Protein AF-X7EDW1-F1 (afdb_monomer)

Nearest PDB structures (foldseek):
  5oge-assembly1_A  TM=2.439E-01  e=2.578E+00  Saccharomyces cerevisiae S288C
  5oge-assembly4_F  TM=2.509E-01  e=4.038E+00  Saccharomyces cerevisiae S288C
  8f6h-assembly1_B  TM=2.656E-01  e=8.278E+00  Shewanella oneidensis MR-1
  5oge-assembly3_H-2  TM=1.850E-01  e=6.047E+00  Saccharomyces cerevisiae S288C
  5oge-assembly4_D  TM=1.794E-01  e=6.324E+00  Saccharomyces cerevisiae S288C

Radius of gyration: 24.56 Å; Cα contacts (8 Å, |Δi|>4): 255; chains: 1; bounding box: 56×50×84 Å

Mean predicted aligned error: 12.72 Å

Secondary structure (DSSP, 8-state):
---S-SSSSSSPPTT---HHHHHHHHHHTTTTTHHHHHHHHHHHTT-PPPHHHHHHHHHHS-GGGGSSTTHHHHHHHHHHHHHHHHHHTS-TTS----HHHHHHHHHHHHHSHHHHHHHHHHHHHHHHHHHHHHHHHSS-SS--GGGGGGGTHHHHHHHHHHHHHS---HHHHHHHHHHHHHHHHHHHHHHHHHHHHHHHS--TTTS-HHHHHHHHHTTTSHHHHHHHHHHHHHHHT--TTT---HHHHHHHHHHHHSPPPP---------PPPTT--

Foldseek 3Di:
DCPDDPDPDPDDPVPPDPPVVVLVVQVVVPDLCPVVSVQVVCVVVVRGPDVVLVVCLVVVLDPPLCDDPCSSVSSSVVSVVSVVVVVVLFDQLQDDFDLVVLLVLLLVCLVVLVVLLCLLQVLLVQLVVLQVLLCVQFPDVGDDPLCNLSVCSSVLSVQLNVLSPDPDDPVVSSVSLSVSLNVNSVSLRSSLSSLVVVVVDALAQVAAPRSLVSLCVGCLDPVSVVSNLVSNCSNSVHDSVSNVSPSSNVSSVNSNVHHYRPPPPPPPPPPDPDPPPD

Organism: NCBI:txid1449350

Structure (mmCIF, N/CA/C/O backbone):
data_AF-X7EDW1-F1
#
_entry.id   AF-X7EDW1-F1
#
loop_
_atom_site.group_PDB
_atom_site.id
_atom_site.type_symbol
_atom_site.label_atom_id
_atom_site.label_alt_id
_atom_site.label_comp_id
_atom_site.label_asym_id
_atom_site.label_entity_id
_atom_site.label_seq_id
_atom_site.pdbx_PDB_ins_code
_atom_site.Cartn_x
_atom_site.Cartn_y
_atom_site.Cartn_z
_atom_site.occupancy
_atom_site.B_iso_or_equiv
_atom_site.auth_seq_id
_atom_site.auth_comp_id
_atom_site.auth_asym_id
_atom_site.auth_atom_id
_atom_site.pdbx_PDB_model_num
ATOM 1 N N . MET A 1 1 ? -23.211 -23.520 -10.802 1.00 37.81 1 MET A N 1
ATOM 2 C CA . MET A 1 1 ? -23.485 -24.863 -10.249 1.00 37.81 1 MET A CA 1
ATOM 3 C C . MET A 1 1 ? -23.488 -24.796 -8.718 1.00 37.81 1 MET A C 1
ATOM 5 O O . MET A 1 1 ? -22.645 -25.403 -8.086 1.00 37.81 1 MET A O 1
ATOM 9 N N . PHE A 1 2 ? -24.424 -24.041 -8.128 1.00 42.72 2 PHE A N 1
ATOM 10 C CA . PHE A 1 2 ? -24.717 -24.044 -6.684 1.00 42.72 2 PHE A CA 1
ATOM 11 C C . PHE A 1 2 ? -26.211 -23.733 -6.507 1.00 42.72 2 PHE A C 1
ATOM 13 O O . PHE A 1 2 ? -26.597 -22.626 -6.159 1.00 42.72 2 PHE A O 1
ATOM 20 N N . SER A 1 3 ? -27.066 -24.683 -6.886 1.00 51.78 3 SER A N 1
ATOM 21 C CA . SER A 1 3 ? -28.534 -24.577 -6.798 1.00 51.78 3 SER A CA 1
ATOM 22 C C . SER A 1 3 ? -29.113 -25.313 -5.588 1.00 51.78 3 SER A C 1
ATOM 24 O O . SER A 1 3 ? -30.326 -25.337 -5.403 1.00 51.78 3 SER A O 1
ATOM 26 N N . THR A 1 4 ? -28.256 -25.912 -4.764 1.00 50.72 4 THR A N 1
ATOM 27 C CA . THR A 1 4 ? -28.659 -26.575 -3.527 1.00 50.72 4 THR A CA 1
ATOM 28 C C . THR A 1 4 ? -28.362 -25.629 -2.369 1.00 50.72 4 THR A C 1
ATOM 30 O O . THR A 1 4 ? -27.200 -25.254 -2.196 1.00 50.72 4 THR A O 1
ATOM 33 N N . PRO A 1 5 ? -29.368 -25.232 -1.573 1.00 54.91 5 PRO A N 1
ATOM 34 C CA . PRO A 1 5 ? -29.123 -24.553 -0.311 1.00 54.91 5 PRO A CA 1
ATOM 35 C C . PRO A 1 5 ? -28.169 -25.410 0.528 1.00 54.91 5 PRO A C 1
ATOM 37 O O . PRO A 1 5 ? -28.431 -26.594 0.742 1.00 54.91 5 PRO A O 1
ATOM 40 N N . LEU A 1 6 ? -27.060 -24.828 0.996 1.00 56.34 6 LEU A N 1
ATOM 41 C CA . LEU A 1 6 ? -26.108 -25.521 1.878 1.00 56.34 6 LEU A CA 1
ATOM 42 C C . LEU A 1 6 ? -26.775 -26.011 3.179 1.00 56.34 6 LEU A C 1
ATOM 44 O O . LEU A 1 6 ? -26.275 -26.926 3.825 1.00 56.34 6 LEU A O 1
ATOM 48 N N . TRP A 1 7 ? -27.939 -25.449 3.519 1.00 54.78 7 TRP A N 1
ATOM 49 C CA . TRP A 1 7 ? -28.741 -25.793 4.686 1.00 54.78 7 TRP A CA 1
ATOM 50 C C . TRP A 1 7 ? -30.113 -26.322 4.256 1.00 54.78 7 TRP A C 1
ATOM 52 O O . TRP A 1 7 ? -30.798 -25.707 3.443 1.00 54.78 7 TRP A O 1
ATOM 62 N N . ARG A 1 8 ? -30.528 -27.472 4.807 1.00 51.62 8 ARG A N 1
ATOM 63 C CA . ARG A 1 8 ? -31.800 -28.144 4.464 1.00 51.62 8 ARG A CA 1
ATOM 64 C C . ARG A 1 8 ? -33.051 -27.412 4.976 1.00 51.62 8 ARG A C 1
ATOM 66 O O . ARG A 1 8 ? -34.155 -27.760 4.572 1.00 51.62 8 ARG A O 1
ATOM 73 N N . SER A 1 9 ? -32.888 -26.413 5.839 1.00 55.03 9 SER A N 1
ATOM 74 C CA . SER A 1 9 ? -33.954 -25.604 6.432 1.00 55.03 9 SER A CA 1
ATOM 75 C C . SER A 1 9 ? -33.744 -24.125 6.110 1.00 55.03 9 SER A C 1
ATOM 77 O O . SER A 1 9 ? -32.621 -23.631 6.124 1.00 55.03 9 SER A O 1
ATOM 79 N N . SER A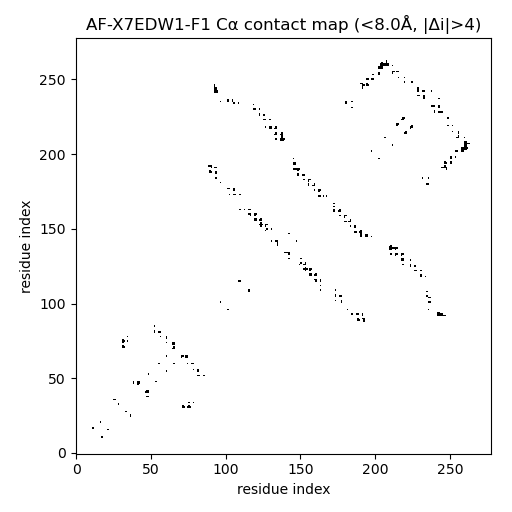 1 10 ? -34.831 -23.389 5.878 1.00 54.84 10 SER A N 1
ATOM 80 C CA . SER A 1 10 ? -34.842 -21.928 5.679 1.00 54.84 10 SER A CA 1
ATOM 81 C C . SER A 1 10 ? -34.541 -21.122 6.955 1.00 54.84 10 SER A C 1
ATOM 83 O O . SER A 1 10 ? -34.797 -19.922 7.005 1.00 54.84 10 SER A O 1
ATOM 85 N N . GLY A 1 11 ? -34.032 -21.778 7.995 1.00 55.72 11 GLY A N 1
ATOM 86 C CA . GLY A 1 11 ? -33.655 -21.190 9.273 1.00 55.72 11 GLY A CA 1
ATOM 87 C C . GLY A 1 11 ? -32.297 -21.719 9.719 1.00 55.72 11 GLY A C 1
ATOM 88 O O . GLY A 1 11 ? -31.901 -22.823 9.327 1.00 55.72 11 GLY A O 1
ATOM 89 N N . LEU A 1 12 ? -31.600 -20.911 10.525 1.00 52.38 12 LEU A N 1
ATOM 90 C CA . LEU A 1 12 ? -30.406 -21.333 11.258 1.00 52.38 12 LEU A CA 1
ATOM 91 C C . LEU A 1 12 ? -30.715 -22.643 12.009 1.00 52.38 12 LEU A C 1
ATOM 93 O O . LEU A 1 12 ? -31.803 -22.747 12.577 1.00 52.38 12 LEU A O 1
ATOM 97 N N . PRO A 1 13 ? -29.810 -23.638 12.005 1.00 56.44 13 PRO A N 1
ATOM 98 C CA . PRO A 1 13 ? -29.982 -24.856 12.790 1.00 56.44 13 PRO A CA 1
ATOM 99 C C . PRO A 1 13 ? -30.286 -24.535 14.257 1.00 56.44 13 PRO A C 1
ATOM 101 O O . PRO A 1 13 ? -29.663 -23.633 14.824 1.00 56.44 13 PRO A O 1
ATOM 104 N N . ASP A 1 14 ? -31.200 -25.283 14.878 1.00 49.00 14 ASP A N 1
ATOM 105 C CA . ASP A 1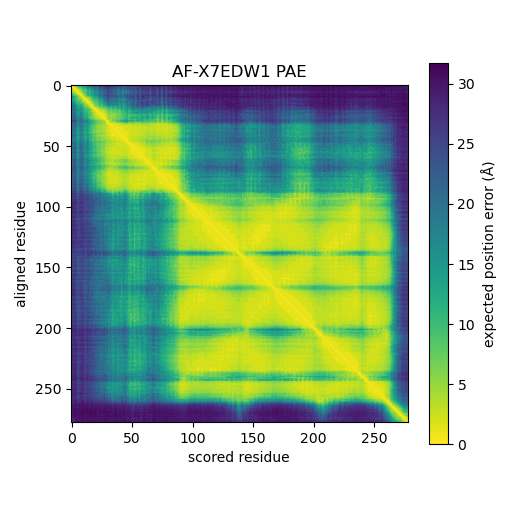 14 ? -31.481 -25.158 16.310 1.00 49.00 14 ASP A CA 1
ATOM 106 C C . ASP A 1 14 ? -30.172 -25.311 17.107 1.00 49.00 14 ASP A C 1
ATOM 108 O O . ASP A 1 14 ? -29.491 -26.333 17.023 1.00 49.00 14 ASP A O 1
ATOM 112 N N . GLY A 1 15 ? -29.787 -24.257 17.834 1.00 53.25 15 GLY A N 1
ATOM 113 C CA . GLY A 1 15 ? -28.518 -24.172 18.572 1.00 53.25 15 GLY A CA 1
ATOM 114 C C . GLY A 1 15 ? -27.462 -23.244 17.958 1.00 53.25 15 GLY A C 1
ATOM 115 O O . GLY A 1 15 ? -26.561 -22.811 18.675 1.00 53.25 15 GLY A O 1
ATOM 116 N N . MET A 1 16 ? -27.586 -22.843 16.686 1.00 48.22 16 MET A N 1
ATOM 117 C CA . MET A 1 16 ? -26.823 -21.704 16.164 1.00 48.22 16 MET A CA 1
ATOM 118 C C . MET A 1 16 ? -27.478 -20.414 16.644 1.00 48.22 16 MET A C 1
ATOM 120 O O . MET A 1 16 ? -28.405 -19.888 16.026 1.00 48.22 16 MET A O 1
ATOM 124 N N . GLY A 1 17 ? -27.004 -19.906 17.781 1.00 53.59 17 GLY A N 1
ATOM 125 C CA . GLY A 1 17 ? -27.384 -18.581 18.245 1.00 53.59 17 GLY A CA 1
ATOM 126 C C . GLY A 1 17 ? -27.182 -17.546 17.133 1.00 53.59 17 GLY A C 1
ATOM 127 O O . GLY A 1 17 ? -26.219 -17.619 16.370 1.00 53.59 17 GLY A O 1
ATOM 128 N N . GLY A 1 18 ? -28.110 -16.592 17.016 1.00 53.44 18 GLY A N 1
ATOM 129 C CA . GLY A 1 18 ? -28.005 -15.525 16.019 1.00 53.44 18 GLY A CA 1
ATOM 130 C C . GLY A 1 18 ? -26.685 -14.741 16.144 1.00 53.44 18 GLY A C 1
ATOM 131 O O . GLY A 1 18 ? -25.971 -14.894 17.136 1.00 53.44 18 GLY A O 1
ATOM 132 N N . PRO A 1 19 ? -26.363 -13.843 15.196 1.00 53.22 19 PRO A N 1
ATOM 133 C CA . PRO A 1 19 ? -25.075 -13.135 15.148 1.00 53.22 19 PRO A CA 1
ATOM 134 C C . PRO A 1 19 ? -24.635 -12.492 16.480 1.00 53.22 19 PRO A C 1
ATOM 136 O O . PRO A 1 19 ? -23.445 -12.417 16.776 1.00 53.22 19 PRO A O 1
ATOM 139 N N . GLY A 1 20 ? -25.590 -12.065 17.317 1.00 54.06 20 GLY A N 1
ATOM 140 C CA . GLY A 1 20 ? -25.323 -11.517 18.652 1.00 54.06 20 GLY A CA 1
ATOM 141 C C . GLY A 1 20 ? -24.892 -12.537 19.717 1.00 54.06 20 GLY A C 1
ATOM 142 O O . GLY A 1 20 ? -24.141 -12.175 20.617 1.00 54.06 20 GLY A O 1
ATOM 143 N N . VAL A 1 21 ? -25.312 -13.802 19.618 1.00 57.94 21 VAL A N 1
ATOM 144 C CA . VAL A 1 21 ? -24.958 -14.873 20.571 1.00 57.94 21 VAL A CA 1
ATOM 145 C C . VAL A 1 21 ? -23.521 -15.338 20.345 1.00 57.94 21 VAL A C 1
ATOM 147 O O . VAL A 1 21 ? -22.755 -15.436 21.297 1.00 57.94 21 VAL A O 1
ATOM 150 N N . VAL A 1 22 ? -23.121 -15.529 19.083 1.00 58.78 22 VAL A N 1
ATOM 151 C CA . VAL A 1 22 ? -21.736 -15.890 18.722 1.00 58.78 22 VAL A CA 1
ATOM 152 C C . VAL A 1 22 ? -20.755 -14.810 19.183 1.00 58.78 22 VAL A C 1
ATOM 154 O O . VAL A 1 22 ? -19.695 -15.122 19.716 1.00 58.78 22 VAL A O 1
ATOM 157 N N . LYS A 1 23 ? -21.129 -13.531 19.054 1.00 58.75 23 LYS A N 1
ATOM 158 C CA . LYS A 1 23 ? -20.314 -12.409 19.531 1.00 58.75 23 LYS A CA 1
ATOM 159 C C . LYS A 1 23 ? -20.094 -12.445 21.050 1.00 58.75 23 LYS A C 1
ATOM 161 O O . LYS A 1 23 ? -18.961 -12.293 21.492 1.00 58.75 23 LYS A O 1
ATOM 166 N N . ALA A 1 24 ? -21.157 -12.656 21.827 1.00 63.53 24 ALA A N 1
ATOM 167 C CA . ALA A 1 24 ? -21.084 -12.679 23.287 1.00 63.53 24 ALA A CA 1
ATOM 168 C C . ALA A 1 24 ? -20.304 -13.888 23.828 1.00 63.53 24 ALA A C 1
ATOM 170 O O . ALA A 1 24 ? -19.670 -13.779 24.872 1.00 63.53 24 ALA A O 1
ATOM 171 N N . GLU A 1 25 ? -20.337 -15.028 23.135 1.00 65.25 25 GLU A N 1
ATOM 172 C CA . GLU A 1 25 ? -19.552 -16.208 23.513 1.00 65.25 25 GLU A CA 1
ATOM 173 C C . GLU A 1 25 ? -18.070 -16.065 23.138 1.00 65.25 25 GLU A C 1
ATOM 175 O O . GLU A 1 25 ? -17.207 -16.383 23.950 1.00 65.25 25 GLU A O 1
ATOM 180 N N . LEU A 1 26 ? -17.752 -15.495 21.970 1.00 60.72 26 LEU A N 1
ATOM 181 C CA . LEU A 1 26 ? -16.363 -15.223 21.574 1.00 60.72 26 LEU A CA 1
ATOM 182 C C . LEU A 1 26 ? -15.665 -14.223 22.509 1.00 60.72 26 LEU A C 1
ATOM 184 O O . LEU A 1 26 ? -14.486 -14.382 22.811 1.00 60.72 26 LEU A O 1
ATOM 188 N N . GLU A 1 27 ? -16.386 -13.213 23.007 1.00 64.81 27 GLU A N 1
ATOM 189 C CA . GLU A 1 27 ? -15.845 -12.227 23.956 1.00 64.81 27 GLU A CA 1
ATOM 190 C C . GLU A 1 27 ? -15.561 -12.824 25.349 1.00 64.81 27 GLU A C 1
ATOM 192 O O . GLU A 1 27 ? -14.743 -12.281 26.090 1.00 64.81 27 GLU A O 1
ATOM 197 N N . LYS A 1 28 ? -16.173 -13.964 25.704 1.00 67.56 28 LYS A N 1
ATOM 198 C CA . LYS A 1 28 ? -15.897 -14.683 26.963 1.00 67.56 28 LYS A CA 1
ATOM 199 C C . LYS A 1 28 ? -14.647 -15.562 26.904 1.00 67.56 28 LYS A C 1
ATOM 201 O O . LYS A 1 28 ? -14.138 -15.934 27.957 1.00 67.56 28 LYS A O 1
ATOM 206 N N . LEU A 1 29 ? -14.159 -15.898 25.708 1.00 67.25 29 LEU A N 1
ATOM 207 C CA . LEU A 1 29 ? -13.013 -16.796 25.513 1.00 67.25 29 LEU A CA 1
ATOM 208 C C . LEU A 1 29 ? -11.644 -16.124 25.721 1.00 67.25 29 LEU A C 1
ATOM 210 O O . LEU A 1 29 ? -10.637 -16.806 25.560 1.00 67.25 29 LEU A O 1
ATOM 214 N N . GLY A 1 30 ? -11.609 -14.822 26.032 1.00 67.50 30 GLY A N 1
ATOM 215 C CA . GLY A 1 30 ? -10.434 -13.943 25.949 1.00 67.50 30 GLY A CA 1
ATOM 216 C C . GLY A 1 30 ? -9.084 -14.499 26.434 1.00 67.50 30 GLY A C 1
ATOM 217 O O . GLY A 1 30 ? -8.996 -15.420 27.245 1.00 67.50 30 GLY A O 1
ATOM 218 N N . GLY A 1 31 ? -7.998 -13.904 25.939 1.00 80.88 31 GLY A N 1
ATOM 219 C CA . GLY A 1 31 ? -6.628 -14.357 26.175 1.00 80.88 31 GLY A CA 1
ATOM 220 C C . GLY A 1 31 ? -6.135 -15.237 25.028 1.00 80.88 31 GLY A C 1
ATOM 221 O O . GLY A 1 31 ? -5.976 -14.769 23.905 1.00 80.88 31 GLY A O 1
ATOM 222 N N . ALA A 1 32 ? -5.908 -16.532 25.273 1.00 81.25 32 ALA A N 1
ATOM 223 C CA . ALA A 1 32 ? -5.357 -17.453 24.266 1.00 81.25 32 ALA A CA 1
ATOM 224 C C . ALA A 1 32 ? -6.224 -17.601 22.992 1.00 81.25 32 ALA A C 1
ATOM 226 O O . ALA A 1 32 ? -5.745 -18.067 21.960 1.00 81.25 32 ALA A O 1
ATOM 227 N N . PHE A 1 33 ? -7.494 -17.184 23.038 1.00 82.81 33 PHE A N 1
ATOM 228 C CA . PHE A 1 33 ? -8.410 -17.223 21.896 1.00 82.81 33 PHE A CA 1
ATOM 229 C C . PHE A 1 33 ? -8.598 -15.877 21.185 1.00 82.81 33 PHE A C 1
ATOM 231 O O . PHE A 1 33 ? -9.362 -15.811 20.220 1.00 82.81 33 PHE A O 1
ATOM 238 N N . ASP A 1 34 ? -7.895 -14.817 21.593 1.00 81.81 34 ASP A N 1
ATOM 239 C CA . ASP A 1 34 ? -8.053 -13.478 21.007 1.00 81.81 34 ASP A CA 1
ATOM 240 C C . ASP A 1 34 ? -7.768 -13.474 19.500 1.00 81.81 34 ASP A C 1
ATOM 242 O O . ASP A 1 34 ? -8.507 -12.863 18.721 1.00 81.81 34 ASP A O 1
ATOM 246 N N . PHE A 1 35 ? -6.757 -14.238 19.069 1.00 84.81 35 PHE A N 1
ATOM 247 C CA . PHE A 1 35 ? -6.470 -14.444 17.651 1.00 84.81 35 PHE A CA 1
ATOM 248 C C . PHE A 1 35 ? -7.666 -15.047 16.902 1.00 84.81 35 PHE A C 1
ATOM 250 O O . PHE A 1 35 ? -8.067 -14.513 15.870 1.00 84.81 35 PHE A O 1
ATOM 257 N N . TRP A 1 36 ? -8.262 -16.127 17.413 1.00 83.44 36 TRP A N 1
ATOM 258 C CA . TRP A 1 36 ? -9.372 -16.822 16.751 1.00 83.44 36 TRP A CA 1
ATOM 259 C C . TRP A 1 36 ? -10.625 -15.957 16.687 1.00 83.44 36 TRP A C 1
ATOM 261 O O . TRP A 1 36 ? -11.304 -15.921 15.661 1.00 83.44 36 TRP A O 1
ATOM 271 N N . THR A 1 37 ? -10.888 -15.193 17.746 1.00 82.06 37 THR A N 1
ATOM 272 C CA . THR A 1 37 ? -11.955 -14.192 17.770 1.00 82.06 37 THR A CA 1
ATOM 273 C C . THR A 1 37 ? -11.726 -13.117 16.707 1.00 82.06 37 THR A C 1
ATOM 275 O O . THR A 1 37 ? -12.657 -12.776 15.969 1.00 82.06 37 THR A O 1
ATOM 278 N N . ARG A 1 38 ? -10.491 -12.610 16.581 1.00 83.44 38 ARG A N 1
ATOM 279 C CA . ARG A 1 38 ? -10.098 -11.643 15.543 1.00 83.44 38 ARG A CA 1
ATOM 280 C C . ARG A 1 38 ? -10.249 -12.239 14.141 1.00 83.44 38 ARG A C 1
ATOM 282 O O . ARG A 1 38 ? -10.880 -11.616 13.292 1.00 83.44 38 ARG A O 1
ATOM 289 N N . TRP A 1 39 ? -9.733 -13.445 13.915 1.00 84.88 39 TRP A N 1
ATOM 290 C CA . TRP A 1 39 ? -9.780 -14.153 12.635 1.00 84.88 39 TRP A CA 1
ATOM 291 C C . TRP A 1 39 ? -11.217 -14.440 12.184 1.00 84.88 39 TRP A C 1
ATOM 293 O O . TRP A 1 39 ? -11.594 -14.089 11.065 1.00 84.88 39 TRP A O 1
ATOM 303 N N . TYR A 1 40 ? -12.052 -14.994 13.068 1.00 81.00 40 TYR A N 1
ATOM 304 C CA . TYR A 1 40 ? -13.445 -15.316 12.756 1.00 81.00 40 TYR A CA 1
ATOM 305 C C . TYR A 1 40 ? -14.259 -14.059 12.436 1.00 81.00 40 TYR A C 1
ATOM 307 O O . TYR A 1 40 ? -15.016 -14.037 11.466 1.00 81.00 40 TYR A O 1
ATOM 315 N N . ARG A 1 41 ? -14.081 -12.983 13.215 1.00 77.31 41 ARG A N 1
ATOM 316 C CA . ARG A 1 41 ? -14.763 -11.703 12.973 1.00 77.31 41 ARG A CA 1
ATOM 317 C C . ARG A 1 41 ? -14.361 -11.102 11.627 1.00 77.31 41 ARG A C 1
ATOM 319 O O . ARG A 1 41 ? -15.228 -10.710 10.855 1.00 77.31 41 ARG A O 1
ATOM 326 N N . ALA A 1 42 ? -13.064 -11.087 11.340 1.00 72.06 42 ALA A N 1
ATOM 327 C CA . ALA A 1 42 ? -12.503 -10.599 10.088 1.00 72.06 42 ALA A CA 1
ATOM 328 C C . ALA A 1 42 ? -13.088 -11.362 8.880 1.00 72.06 42 ALA A C 1
ATOM 330 O O . ALA A 1 42 ? -13.617 -10.755 7.945 1.00 72.06 42 ALA A O 1
ATOM 331 N N . ALA A 1 43 ? -13.107 -12.697 8.941 1.00 76.25 43 ALA A N 1
ATOM 332 C CA . ALA A 1 43 ? -13.709 -13.538 7.908 1.00 76.25 43 ALA A CA 1
ATOM 333 C C . ALA A 1 43 ? -15.222 -13.292 7.748 1.00 76.25 43 ALA A C 1
ATOM 335 O O . ALA A 1 43 ? -15.707 -13.143 6.626 1.00 76.25 43 ALA A O 1
ATOM 336 N N . PHE A 1 44 ? -15.964 -13.194 8.855 1.00 75.50 44 PHE A N 1
ATOM 337 C CA . PHE A 1 44 ? -17.407 -12.935 8.843 1.00 75.50 44 PHE A CA 1
ATOM 338 C C . PHE A 1 44 ? -17.760 -11.571 8.232 1.00 75.50 44 PHE A C 1
ATOM 340 O O . PHE A 1 44 ? -18.762 -11.436 7.533 1.00 75.50 44 PHE A O 1
ATOM 347 N N . GLU A 1 45 ? -16.919 -10.561 8.449 1.00 71.00 45 GLU A N 1
ATOM 348 C CA . GLU A 1 45 ? -17.067 -9.220 7.872 1.00 71.00 45 GLU A CA 1
ATOM 349 C C . GLU A 1 45 ? -16.602 -9.135 6.404 1.00 71.00 45 GLU A C 1
ATOM 351 O O . GLU A 1 45 ? -16.612 -8.050 5.815 1.00 71.00 45 GLU A O 1
ATOM 356 N N . GLY A 1 46 ? -16.198 -10.259 5.797 1.00 64.06 46 GLY A N 1
ATOM 357 C CA . GLY A 1 46 ? -15.692 -10.314 4.424 1.00 64.06 46 GLY A CA 1
ATOM 358 C C . GLY A 1 46 ? -14.314 -9.672 4.255 1.00 64.06 46 GLY A C 1
ATOM 359 O O . GLY A 1 46 ? -13.948 -9.278 3.151 1.00 64.06 46 GLY A O 1
ATOM 360 N N . LYS A 1 47 ? -13.558 -9.534 5.347 1.00 71.56 47 LYS A N 1
ATOM 361 C CA . LYS A 1 47 ? -12.224 -8.929 5.398 1.00 71.56 47 LYS A CA 1
ATOM 362 C C . LYS A 1 47 ? -11.278 -9.886 6.116 1.00 71.56 47 LYS A C 1
ATOM 364 O O . LYS A 1 47 ? -10.908 -9.600 7.251 1.00 71.56 47 LYS A O 1
ATOM 369 N N . PRO A 1 48 ? -10.952 -11.048 5.524 1.00 76.88 48 PRO A N 1
ATOM 370 C CA . PRO A 1 48 ? -10.076 -12.015 6.175 1.00 76.88 48 PRO A CA 1
ATOM 371 C C . PRO A 1 48 ? -8.733 -11.373 6.538 1.00 76.88 48 PRO A C 1
ATOM 373 O O . PRO A 1 48 ? -8.330 -10.372 5.941 1.00 76.88 48 PRO A O 1
ATOM 376 N N . LEU A 1 49 ? -8.044 -11.959 7.521 1.00 80.38 49 LEU A N 1
ATOM 377 C CA . LEU A 1 49 ? -6.687 -11.536 7.858 1.00 80.38 49 LEU A CA 1
ATOM 378 C C . LEU A 1 49 ? -5.759 -11.663 6.644 1.00 80.38 49 LEU A C 1
ATOM 380 O O . LEU A 1 49 ? -6.065 -12.335 5.658 1.00 80.38 49 LEU A O 1
ATOM 384 N N . GLU A 1 50 ? -4.609 -11.013 6.728 1.00 78.62 50 GLU A N 1
ATOM 385 C CA . GLU A 1 50 ? -3.593 -11.044 5.684 1.00 78.62 50 GLU A CA 1
ATOM 386 C C . GLU A 1 50 ? -3.200 -12.504 5.352 1.00 78.62 50 GLU A C 1
ATOM 388 O O . GLU A 1 50 ? -3.086 -13.347 6.247 1.00 78.62 50 GLU A O 1
ATOM 393 N N . LEU A 1 51 ? -3.130 -12.842 4.056 1.00 75.44 51 LEU A N 1
ATOM 394 C CA . LEU A 1 51 ? -3.007 -14.235 3.608 1.00 75.44 51 LEU A CA 1
ATOM 395 C C . LEU A 1 51 ? -1.654 -14.835 3.994 1.00 75.44 51 LEU A C 1
ATOM 397 O O . LEU A 1 51 ? -1.610 -16.004 4.375 1.00 75.44 51 LEU A O 1
ATOM 401 N N . GLU A 1 52 ? -0.578 -14.053 3.919 1.00 79.75 52 GLU A N 1
ATOM 402 C CA . GLU A 1 52 ? 0.749 -14.517 4.316 1.00 79.75 52 GLU A CA 1
ATOM 403 C C . GLU A 1 52 ? 0.812 -14.765 5.827 1.00 79.75 52 GLU A C 1
ATOM 405 O O . GLU A 1 52 ? 1.293 -15.814 6.236 1.00 79.75 52 GLU A O 1
ATOM 410 N N . PHE A 1 53 ? 0.207 -13.913 6.659 1.00 85.19 53 PHE A N 1
ATOM 411 C CA . PHE A 1 53 ? 0.075 -14.156 8.096 1.00 85.19 53 PHE A CA 1
ATOM 412 C C . PHE A 1 53 ? -0.663 -15.469 8.373 1.00 85.19 53 PHE A C 1
ATOM 414 O O . PHE A 1 53 ? -0.194 -16.303 9.143 1.00 85.19 53 PHE A O 1
ATOM 421 N N . GLN A 1 54 ? -1.787 -15.712 7.692 1.00 85.00 54 GLN A N 1
ATOM 422 C CA . GLN A 1 54 ? -2.519 -16.976 7.824 1.00 85.00 54 GLN A CA 1
ATOM 423 C C . GLN A 1 54 ? -1.691 -18.185 7.361 1.00 85.00 54 GLN A C 1
ATOM 425 O O . GLN A 1 54 ? -1.734 -19.237 8.001 1.00 85.00 54 GLN A O 1
ATOM 430 N N . ARG A 1 55 ? -0.926 -18.044 6.272 1.00 88.25 55 ARG A N 1
ATOM 431 C CA . ARG A 1 55 ? -0.024 -19.085 5.772 1.00 88.25 55 ARG A CA 1
ATOM 432 C C . ARG A 1 55 ? 1.092 -19.375 6.774 1.00 88.25 55 ARG A C 1
ATOM 434 O O . ARG A 1 55 ? 1.294 -20.543 7.084 1.00 88.25 55 ARG A O 1
ATOM 441 N N . ARG A 1 56 ? 1.757 -18.346 7.308 1.00 89.38 56 ARG A N 1
ATOM 442 C CA . ARG A 1 56 ? 2.821 -18.477 8.312 1.00 89.38 56 ARG A CA 1
ATOM 443 C C . ARG A 1 56 ? 2.312 -19.180 9.563 1.00 89.38 56 ARG A C 1
ATOM 445 O O . ARG A 1 56 ? 2.942 -20.128 10.008 1.00 89.38 56 ARG A O 1
ATOM 452 N N . ILE A 1 57 ? 1.123 -18.834 10.062 1.00 90.75 57 ILE A N 1
ATOM 453 C CA . ILE A 1 57 ? 0.495 -19.568 11.175 1.00 90.75 57 ILE A CA 1
ATOM 454 C C . ILE A 1 57 ? 0.323 -21.053 10.832 1.00 90.75 57 ILE A C 1
ATOM 456 O O . ILE A 1 57 ? 0.651 -21.913 11.645 1.00 90.75 57 ILE A O 1
ATOM 460 N N . ALA A 1 58 ? -0.162 -21.369 9.629 1.00 88.12 58 ALA A N 1
ATOM 461 C CA . ALA A 1 58 ? -0.373 -22.751 9.206 1.00 88.12 58 ALA A CA 1
ATOM 462 C C . ALA A 1 58 ? 0.932 -23.544 9.005 1.00 88.12 58 ALA A C 1
ATOM 464 O O . ALA A 1 58 ? 0.909 -24.767 9.113 1.00 88.12 58 ALA A O 1
ATOM 465 N N . THR A 1 59 ? 2.049 -22.883 8.688 1.00 90.31 59 THR A N 1
ATOM 466 C CA . THR A 1 59 ? 3.329 -23.552 8.398 1.00 90.31 59 THR A CA 1
ATOM 467 C C . THR A 1 59 ? 4.343 -23.507 9.538 1.00 90.31 59 THR A C 1
ATOM 469 O O . THR A 1 59 ? 5.226 -24.358 9.581 1.00 90.31 59 THR A O 1
ATOM 472 N N . GLU A 1 60 ? 4.261 -22.522 10.430 1.00 92.06 60 GLU A N 1
ATOM 473 C CA . GLU A 1 60 ? 5.268 -22.255 11.470 1.00 92.06 60 GLU A CA 1
ATOM 474 C C . GLU A 1 60 ? 4.802 -22.594 12.886 1.00 92.06 60 GLU A C 1
ATOM 476 O O . GLU A 1 60 ? 5.624 -22.624 13.803 1.00 92.06 60 GLU A O 1
ATOM 481 N N . VAL A 1 61 ? 3.507 -22.844 13.090 1.00 90.31 61 VAL A N 1
ATOM 482 C CA . VAL A 1 61 ? 3.020 -23.444 14.335 1.00 90.31 61 VAL A CA 1
ATOM 483 C C . VAL A 1 61 ? 3.134 -24.957 14.191 1.00 90.31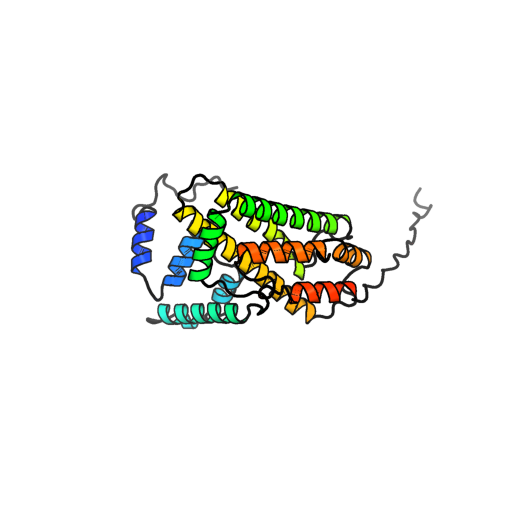 61 VAL A C 1
ATOM 485 O O . VAL A 1 61 ? 2.390 -25.569 13.424 1.00 90.31 61 VAL A O 1
ATOM 488 N N . GLU A 1 62 ? 4.082 -25.560 14.909 1.00 89.50 62 GLU A N 1
ATOM 489 C CA . GLU A 1 62 ? 4.367 -26.989 14.793 1.00 89.50 62 GLU A CA 1
ATOM 490 C C . GLU A 1 62 ? 3.173 -27.853 15.231 1.00 89.50 62 GLU A C 1
ATOM 492 O O . GLU A 1 62 ? 2.496 -27.543 16.210 1.00 89.50 62 GLU A O 1
ATOM 497 N N . ASP A 1 63 ? 2.977 -29.009 14.583 1.00 88.19 63 ASP A N 1
ATOM 498 C CA . ASP A 1 63 ? 1.909 -29.977 14.905 1.00 88.19 63 ASP A CA 1
ATOM 499 C C . ASP A 1 63 ? 1.825 -30.319 16.402 1.00 88.19 63 ASP A C 1
ATOM 501 O O . ASP A 1 63 ? 0.739 -30.507 16.952 1.00 88.19 63 ASP A O 1
ATOM 505 N N . LYS A 1 64 ? 2.974 -30.366 17.088 1.00 87.88 64 LYS A N 1
ATOM 506 C CA . LYS A 1 64 ? 3.047 -30.660 18.525 1.00 87.88 64 LYS A CA 1
ATOM 507 C C . LYS A 1 64 ? 2.372 -29.583 19.384 1.00 87.88 64 LYS A C 1
ATOM 509 O O . LYS A 1 64 ? 1.808 -29.920 20.424 1.00 87.88 64 LYS A O 1
ATOM 514 N N . ASP A 1 65 ? 2.401 -28.323 18.951 1.00 87.56 65 ASP A N 1
ATOM 515 C CA . ASP A 1 65 ? 1.866 -27.183 19.700 1.00 87.56 65 ASP A CA 1
ATOM 516 C C . ASP A 1 65 ? 0.334 -27.141 19.646 1.00 87.56 65 ASP A C 1
ATOM 518 O O . ASP A 1 65 ? -0.300 -26.596 20.547 1.00 87.56 65 ASP A O 1
ATOM 522 N N . TRP A 1 66 ? -0.270 -27.804 18.654 1.00 85.06 66 TRP A N 1
ATOM 523 C CA . TRP A 1 66 ? -1.719 -27.988 18.524 1.00 85.06 66 TRP A CA 1
ATOM 524 C C . TRP A 1 66 ? -2.300 -29.051 19.468 1.00 85.06 66 TRP A C 1
ATOM 526 O O . TRP A 1 66 ? -3.518 -29.238 19.506 1.00 85.06 66 TRP A O 1
ATOM 536 N N . THR A 1 67 ? -1.461 -29.762 20.229 1.00 84.50 67 THR A N 1
ATOM 537 C CA . THR A 1 67 ? -1.883 -30.880 21.088 1.00 84.50 67 THR A CA 1
ATOM 538 C C . THR A 1 67 ? -1.521 -30.656 22.557 1.00 84.50 67 THR A C 1
ATOM 540 O O . THR A 1 67 ? -0.459 -30.129 22.876 1.00 84.50 67 THR A O 1
ATOM 543 N N . GLY A 1 68 ? -2.403 -31.081 23.468 1.00 85.50 68 GLY A N 1
ATOM 544 C CA . GLY A 1 68 ? -2.212 -30.955 24.918 1.00 85.50 68 GLY A CA 1
ATOM 545 C C . GLY A 1 68 ? -3.169 -29.968 25.591 1.00 85.50 68 GLY A C 1
ATOM 546 O O . GLY A 1 68 ? -3.930 -29.261 24.937 1.00 85.50 68 GLY A O 1
ATOM 547 N N . GLU A 1 69 ? -3.146 -29.948 26.924 1.00 82.69 69 GLU A N 1
ATOM 548 C CA . GLU A 1 69 ? -4.021 -29.098 27.749 1.00 82.69 69 GLU A CA 1
ATOM 549 C C . GLU A 1 69 ? -3.621 -27.611 27.693 1.00 82.69 69 GLU A C 1
ATOM 551 O O . GLU A 1 69 ? -4.466 -26.733 27.842 1.00 82.69 69 GLU A O 1
ATOM 556 N N . ASP A 1 70 ? -2.348 -27.328 27.401 1.00 87.50 70 ASP A N 1
ATOM 557 C CA . ASP A 1 70 ? -1.776 -25.987 27.236 1.00 87.50 70 ASP A CA 1
ATOM 558 C C . ASP A 1 70 ? -1.616 -25.559 25.763 1.00 87.50 70 ASP A C 1
ATOM 560 O O . ASP A 1 70 ? -1.021 -24.515 25.473 1.00 87.50 70 ASP A O 1
ATOM 564 N N . ALA A 1 71 ? -2.153 -26.350 24.825 1.00 86.00 71 ALA A N 1
ATOM 565 C CA . ALA A 1 71 ? -2.108 -26.059 23.393 1.00 86.00 71 ALA A CA 1
ATOM 566 C C . ALA A 1 71 ? -2.646 -24.658 23.043 1.00 86.00 71 ALA A C 1
ATOM 568 O O . ALA A 1 71 ? -1.969 -23.944 22.301 1.00 86.00 71 ALA A O 1
ATOM 569 N N . PRO A 1 72 ? -3.783 -24.179 23.602 1.00 84.38 72 PRO A N 1
ATOM 570 C CA . PRO A 1 72 ? -4.273 -22.835 23.300 1.00 84.38 72 PRO A CA 1
ATOM 571 C C . PRO A 1 72 ? -3.238 -21.745 23.602 1.00 84.38 72 PRO A C 1
ATOM 573 O O . PRO A 1 72 ? -3.045 -20.835 22.801 1.00 84.38 72 PRO A O 1
ATOM 576 N N . GLN A 1 73 ? -2.541 -21.843 24.735 1.00 87.50 73 GLN A N 1
ATOM 577 C CA . GLN A 1 73 ? -1.551 -20.859 25.161 1.00 87.50 73 GLN A CA 1
ATOM 578 C C . GLN A 1 73 ? -0.279 -20.934 24.313 1.00 87.50 73 GLN A C 1
ATOM 580 O O . GLN A 1 73 ? 0.258 -19.891 23.945 1.00 87.50 73 GLN A O 1
ATOM 585 N N . LYS A 1 74 ? 0.193 -22.142 23.979 1.00 88.12 74 LYS A N 1
ATOM 586 C CA . LYS A 1 74 ? 1.359 -22.340 23.102 1.00 88.12 74 LYS A CA 1
ATOM 587 C C . LYS A 1 74 ? 1.116 -21.784 21.706 1.00 88.12 74 LYS A C 1
ATOM 589 O O . LYS A 1 74 ? 1.925 -20.999 21.218 1.00 88.12 74 LYS A O 1
ATOM 594 N N . VAL A 1 75 ? -0.025 -22.128 21.110 1.00 89.50 75 VAL A N 1
ATOM 595 C CA . VAL A 1 75 ? -0.430 -21.631 19.791 1.00 89.50 75 VAL A CA 1
ATOM 596 C C . VAL A 1 75 ? -0.581 -20.113 19.825 1.00 89.50 75 VAL A C 1
ATOM 598 O O . VAL A 1 75 ? 0.001 -19.433 18.988 1.00 89.50 75 VAL A O 1
ATOM 601 N N . ALA A 1 76 ? -1.282 -19.556 20.817 1.00 87.75 76 ALA A N 1
ATOM 602 C CA . ALA A 1 76 ? -1.434 -18.107 20.947 1.00 87.75 76 ALA A CA 1
ATOM 603 C C . ALA A 1 76 ? -0.085 -17.388 21.071 1.00 87.75 76 ALA A C 1
ATOM 605 O O . ALA A 1 76 ? 0.127 -16.363 20.425 1.00 87.75 76 ALA A O 1
ATOM 606 N N . LYS A 1 77 ? 0.842 -17.946 21.858 1.00 89.00 77 LYS A N 1
ATOM 607 C CA . LYS A 1 77 ? 2.196 -17.410 21.994 1.00 89.00 77 LYS A CA 1
ATOM 608 C C . LYS A 1 77 ? 2.941 -17.442 20.660 1.00 89.00 77 LYS A C 1
ATOM 610 O O . LYS A 1 77 ? 3.476 -16.413 20.267 1.00 89.00 77 LYS A O 1
ATOM 615 N N . ARG A 1 78 ? 2.949 -18.578 19.950 1.00 91.81 78 ARG A N 1
ATOM 616 C CA . ARG A 1 78 ? 3.648 -18.695 18.660 1.00 91.81 78 ARG A CA 1
ATOM 617 C C . ARG A 1 78 ? 3.043 -17.777 17.600 1.00 91.81 78 ARG A C 1
ATOM 619 O O . ARG A 1 78 ? 3.782 -17.163 16.848 1.00 91.81 78 ARG A O 1
ATOM 626 N N . ILE A 1 79 ? 1.719 -17.627 17.570 1.00 90.38 79 ILE A N 1
ATOM 627 C CA . ILE A 1 79 ? 1.046 -16.669 16.683 1.00 90.38 79 ILE A CA 1
ATOM 628 C C . ILE A 1 79 ? 1.481 -15.232 16.998 1.00 90.38 79 ILE A C 1
ATOM 630 O O . ILE A 1 79 ? 1.732 -14.469 16.071 1.00 90.38 79 ILE A O 1
ATOM 634 N N . GLY A 1 80 ? 1.597 -14.872 18.280 1.00 86.69 80 GLY A N 1
ATOM 635 C CA . GLY A 1 80 ? 2.125 -13.570 18.692 1.00 86.69 80 GLY A CA 1
ATOM 636 C C . GLY A 1 80 ? 3.576 -13.360 18.255 1.00 86.69 80 GLY A C 1
ATOM 637 O O . GLY A 1 80 ? 3.895 -12.315 17.705 1.00 86.69 80 GLY A O 1
ATOM 638 N N . GLU A 1 81 ? 4.428 -14.377 18.415 1.00 88.25 81 GLU A N 1
ATOM 639 C CA . GLU A 1 81 ? 5.814 -14.348 17.926 1.00 88.25 81 GLU A CA 1
ATOM 640 C C . GLU A 1 81 ? 5.870 -14.160 16.400 1.00 88.25 81 GLU A C 1
ATOM 642 O O . GLU A 1 81 ? 6.616 -13.313 15.933 1.00 88.25 81 GLU A O 1
ATOM 647 N N . ILE A 1 82 ? 5.038 -14.865 15.623 1.00 86.44 82 ILE A N 1
ATOM 648 C CA . ILE A 1 82 ? 4.940 -14.683 14.161 1.00 86.44 82 ILE A CA 1
ATOM 649 C C . ILE A 1 82 ? 4.489 -13.256 13.813 1.00 86.44 82 ILE A C 1
ATOM 651 O O . ILE A 1 82 ? 5.016 -12.646 12.887 1.00 86.44 82 ILE A O 1
ATOM 655 N N . GLU A 1 83 ? 3.510 -12.710 14.537 1.00 83.56 83 GLU A N 1
ATOM 656 C CA . GLU A 1 83 ? 3.019 -11.345 14.318 1.00 83.56 83 GLU A CA 1
ATOM 657 C C . GLU A 1 83 ? 4.092 -10.287 14.628 1.00 83.56 83 GLU A C 1
ATOM 659 O O . GLU A 1 83 ? 4.175 -9.278 13.925 1.00 83.56 83 GLU A O 1
ATOM 664 N N . ASP A 1 84 ? 4.929 -10.519 15.641 1.00 80.81 84 ASP A N 1
ATOM 665 C CA . ASP A 1 84 ? 6.066 -9.656 15.969 1.00 80.81 84 ASP A CA 1
ATOM 666 C C . ASP A 1 84 ? 7.221 -9.826 14.966 1.00 80.81 84 ASP A C 1
ATOM 668 O O . ASP A 1 84 ? 7.752 -8.828 14.491 1.00 80.81 84 ASP A O 1
ATOM 672 N N . GLU A 1 85 ? 7.548 -11.053 14.544 1.00 83.38 85 GLU A N 1
ATOM 673 C CA . GLU A 1 85 ? 8.534 -11.326 13.484 1.00 83.38 85 GLU A CA 1
ATOM 674 C C . GLU A 1 85 ? 8.148 -10.617 12.174 1.00 83.38 85 GLU A C 1
ATOM 676 O O . GLU A 1 85 ? 8.968 -9.938 11.557 1.00 83.38 85 GLU A O 1
ATOM 681 N N . MET A 1 86 ? 6.873 -10.688 11.777 1.00 77.31 86 MET A N 1
ATOM 682 C CA . MET A 1 86 ? 6.360 -9.958 10.611 1.00 77.31 86 MET A CA 1
ATOM 683 C C . MET A 1 86 ? 6.422 -8.436 10.785 1.00 77.31 86 MET A C 1
ATOM 685 O O . MET A 1 86 ? 6.539 -7.708 9.796 1.00 77.31 86 MET A O 1
ATOM 689 N N . ARG A 1 87 ? 6.334 -7.934 12.022 1.00 71.12 87 ARG A N 1
ATOM 690 C CA . ARG A 1 87 ? 6.517 -6.508 12.313 1.00 71.12 87 ARG A CA 1
ATOM 691 C C . ARG A 1 87 ? 7.984 -6.105 12.210 1.00 71.12 87 ARG A C 1
ATOM 693 O O . ARG A 1 87 ? 8.265 -5.048 11.661 1.00 71.12 87 ARG A O 1
ATOM 700 N N . ASP A 1 88 ? 8.907 -6.947 12.659 1.00 71.50 88 ASP A N 1
ATOM 701 C CA . ASP A 1 88 ? 10.351 -6.712 12.544 1.00 71.50 88 ASP A CA 1
ATOM 702 C C . ASP A 1 88 ? 10.846 -6.798 11.086 1.00 71.50 88 ASP A C 1
ATOM 704 O O . ASP A 1 88 ? 11.811 -6.136 10.704 1.00 71.50 88 ASP A O 1
ATOM 708 N N . GLU A 1 89 ? 10.161 -7.567 10.236 1.00 74.06 89 GLU A N 1
ATOM 709 C CA . GLU A 1 89 ? 10.400 -7.621 8.785 1.00 74.06 89 GLU A CA 1
ATOM 710 C C . GLU A 1 89 ? 9.949 -6.351 8.044 1.00 74.06 89 GLU A C 1
ATOM 712 O O . GLU A 1 89 ? 10.290 -6.151 6.868 1.00 74.06 89 GLU A O 1
ATOM 717 N N . ARG A 1 90 ? 9.192 -5.479 8.716 1.00 77.88 90 ARG A N 1
ATOM 718 C CA . ARG A 1 90 ? 8.676 -4.246 8.139 1.00 77.88 90 ARG A CA 1
ATOM 719 C C . ARG A 1 90 ? 9.823 -3.281 7.800 1.00 77.88 90 ARG A C 1
ATOM 721 O O . ARG A 1 90 ? 10.692 -3.024 8.633 1.00 77.88 90 ARG A O 1
ATOM 728 N N . PRO A 1 91 ? 9.834 -2.678 6.599 1.00 79.19 91 PRO A N 1
ATOM 729 C CA . PRO A 1 91 ? 10.870 -1.721 6.231 1.00 79.19 91 PRO A CA 1
ATOM 730 C C . PRO A 1 91 ? 10.873 -0.501 7.156 1.00 79.19 91 PRO A C 1
ATOM 732 O O . PRO A 1 91 ? 9.843 0.147 7.334 1.00 79.19 91 PRO A O 1
ATOM 735 N N . ALA A 1 92 ? 12.052 -0.116 7.654 1.00 79.88 92 ALA A N 1
ATOM 736 C CA . ALA A 1 92 ? 12.226 1.102 8.453 1.00 79.88 92 ALA A CA 1
ATOM 737 C C . ALA A 1 92 ? 11.810 2.386 7.702 1.00 79.88 92 ALA A C 1
ATOM 739 O O . ALA A 1 92 ? 11.507 3.397 8.329 1.00 79.88 92 ALA A O 1
ATOM 740 N N . SER A 1 93 ? 11.759 2.336 6.366 1.00 78.25 93 SER A N 1
ATOM 741 C CA . SER A 1 93 ? 11.278 3.414 5.496 1.00 78.25 93 SER A CA 1
ATOM 742 C C . SER A 1 93 ? 9.768 3.670 5.592 1.00 78.25 93 SER A C 1
ATOM 744 O O . SER A 1 93 ? 9.294 4.700 5.103 1.00 78.25 93 SER A O 1
ATOM 746 N N . VAL A 1 94 ? 9.005 2.755 6.209 1.00 81.88 94 VAL A N 1
ATOM 747 C CA . VAL A 1 94 ? 7.565 2.903 6.445 1.00 81.88 94 VAL A CA 1
ATOM 748 C C . VAL A 1 94 ? 7.267 2.774 7.940 1.00 81.88 94 VAL A C 1
ATOM 750 O O . VAL A 1 94 ? 7.074 1.661 8.437 1.00 81.88 94 VAL A O 1
ATOM 753 N N . PRO A 1 95 ? 7.170 3.898 8.670 1.00 79.75 95 PRO A N 1
ATOM 754 C CA . PRO A 1 95 ? 6.916 3.872 10.103 1.00 79.75 95 PRO A CA 1
ATOM 755 C C . PRO A 1 95 ? 5.591 3.181 10.449 1.00 79.75 95 PRO A C 1
ATOM 757 O O . PRO A 1 95 ? 4.613 3.222 9.688 1.00 79.75 95 PRO A O 1
ATOM 760 N N . ASP A 1 96 ? 5.581 2.548 11.621 1.00 80.19 96 ASP A N 1
ATOM 761 C CA . ASP A 1 96 ? 4.379 1.990 12.231 1.00 80.19 96 ASP A CA 1
ATOM 762 C C . ASP A 1 96 ? 3.422 3.096 12.673 1.00 80.19 96 ASP A C 1
ATOM 764 O O . ASP A 1 96 ? 3.818 4.174 13.130 1.00 80.19 96 ASP A O 1
ATOM 768 N N . LEU A 1 97 ? 2.128 2.809 12.562 1.00 82.69 97 LEU A N 1
ATOM 769 C CA . LEU A 1 97 ? 1.085 3.722 12.998 1.00 82.69 97 LEU A CA 1
ATOM 770 C C . LEU A 1 97 ? 0.815 3.532 14.492 1.00 82.69 97 LEU A C 1
ATOM 772 O O . LEU A 1 97 ? 0.167 2.574 14.907 1.00 82.69 97 LEU A O 1
ATOM 776 N N . ASP A 1 98 ? 1.254 4.490 15.308 1.00 85.31 98 ASP A N 1
ATOM 777 C CA . ASP A 1 98 ? 0.811 4.571 16.700 1.00 85.31 98 ASP A CA 1
ATOM 778 C C . ASP A 1 98 ? -0.705 4.827 16.752 1.00 85.31 98 ASP A C 1
ATOM 780 O O . ASP A 1 98 ? -1.198 5.842 16.250 1.00 85.31 98 ASP A O 1
ATOM 784 N N . ALA A 1 99 ? -1.453 3.916 17.381 1.00 78.44 99 ALA A N 1
ATOM 785 C CA . ALA A 1 99 ? -2.915 3.931 17.374 1.00 78.44 99 ALA A CA 1
ATOM 786 C C . ALA A 1 99 ? -3.508 5.235 17.945 1.00 78.44 99 ALA A C 1
ATOM 788 O O . ALA A 1 99 ? -4.519 5.745 17.449 1.00 78.44 99 ALA A O 1
ATOM 789 N N . GLN A 1 100 ? -2.877 5.814 18.973 1.00 79.19 100 GLN A N 1
ATOM 790 C CA . GLN A 1 100 ? -3.362 7.037 19.612 1.00 79.19 100 GLN A CA 1
ATOM 791 C C . GLN A 1 100 ? -3.116 8.275 18.736 1.00 79.19 100 GLN A C 1
ATOM 793 O O . GLN A 1 100 ? -4.004 9.132 18.591 1.00 79.19 100 GLN A O 1
ATOM 798 N N . ARG A 1 101 ? -1.932 8.371 18.122 1.00 85.88 101 ARG A N 1
ATOM 799 C CA . ARG A 1 101 ? -1.590 9.413 17.145 1.00 85.88 101 ARG A CA 1
ATOM 800 C C . ARG A 1 101 ? -2.461 9.301 15.902 1.00 85.88 101 ARG A C 1
ATOM 802 O O . ARG A 1 101 ? -3.035 10.312 15.497 1.00 85.88 101 ARG A O 1
ATOM 809 N N . LEU A 1 102 ? -2.652 8.094 15.371 1.00 88.94 102 LEU A N 1
ATOM 810 C CA . LEU A 1 102 ? -3.497 7.839 14.208 1.00 88.94 102 LEU A CA 1
ATOM 811 C C . LEU A 1 102 ? -4.943 8.268 14.466 1.00 88.94 102 LEU A C 1
ATOM 813 O O . LEU A 1 102 ? -5.496 9.049 13.696 1.00 88.94 102 LEU A O 1
ATOM 817 N N . ALA A 1 103 ? -5.544 7.855 15.586 1.00 85.25 103 ALA A N 1
ATOM 818 C CA . ALA A 1 103 ? -6.908 8.260 15.932 1.00 85.25 103 AL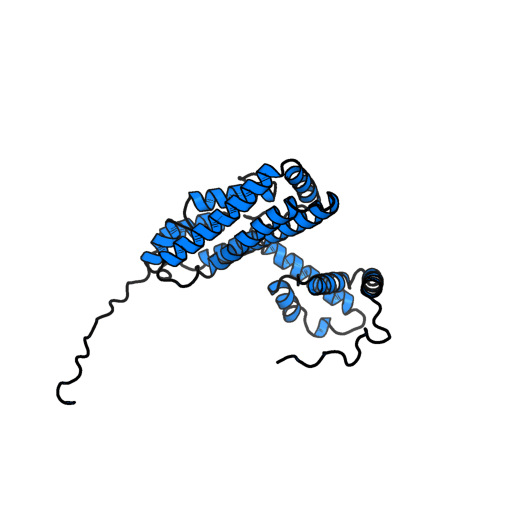A A CA 1
ATOM 819 C C . ALA A 1 103 ? -7.050 9.789 16.049 1.00 85.25 103 ALA A C 1
ATOM 821 O O . ALA A 1 103 ? -8.079 10.364 15.688 1.00 85.25 103 ALA A O 1
ATOM 822 N N . THR A 1 104 ? -6.017 10.471 16.548 1.00 90.19 104 THR A N 1
ATOM 823 C CA . THR A 1 104 ? -5.983 11.938 16.620 1.00 90.19 104 THR A CA 1
ATOM 824 C C . THR A 1 104 ? -5.863 12.568 15.236 1.00 90.19 104 THR A C 1
ATOM 826 O O . THR A 1 104 ? -6.569 13.531 14.938 1.00 90.19 104 THR A O 1
ATOM 829 N N . HIS A 1 105 ? -5.021 12.010 14.371 1.00 93.44 105 HIS A N 1
ATOM 830 C CA . HIS A 1 105 ? -4.840 12.476 13.001 1.00 93.44 105 HIS A CA 1
ATOM 831 C C . HIS A 1 105 ? -6.095 12.277 12.146 1.00 93.44 105 HIS A C 1
ATOM 833 O O . HIS A 1 105 ? -6.546 13.206 11.481 1.00 93.44 105 HIS A O 1
ATOM 839 N N . VAL A 1 106 ? -6.757 11.124 12.255 1.00 94.69 106 VAL A N 1
ATOM 840 C CA . VAL A 1 106 ? -8.031 10.838 11.574 1.00 94.69 106 VAL A CA 1
ATOM 841 C C . VAL A 1 106 ? -9.103 11.876 11.912 1.00 94.69 106 VAL A C 1
ATOM 843 O O . VAL A 1 106 ? -9.854 12.306 11.033 1.00 94.69 106 VAL A O 1
ATOM 846 N N . ARG A 1 107 ? -9.161 12.344 13.166 1.00 94.06 107 ARG A N 1
ATOM 847 C CA . ARG A 1 107 ? -10.074 13.435 13.544 1.00 94.06 107 ARG A CA 1
ATOM 848 C C . ARG A 1 107 ? -9.760 14.726 12.784 1.00 94.06 107 ARG A C 1
ATOM 850 O O . ARG A 1 107 ? -10.697 15.354 12.302 1.00 94.06 107 ARG A O 1
ATOM 857 N N . LYS A 1 108 ? -8.479 15.073 12.613 1.00 93.94 108 LYS A N 1
ATOM 858 C CA . LYS A 1 108 ? -8.040 16.247 11.832 1.00 93.94 108 LYS A CA 1
ATOM 859 C C . LYS A 1 108 ? -8.358 16.114 10.341 1.00 93.94 108 LYS A C 1
ATOM 861 O O . LYS A 1 108 ? -8.747 17.097 9.710 1.00 93.94 108 LYS A O 1
ATOM 866 N N . LEU A 1 109 ? -8.238 14.909 9.777 1.00 95.12 109 LEU A N 1
ATOM 867 C CA . LEU A 1 109 ? -8.659 14.633 8.397 1.00 95.12 109 LEU A CA 1
ATOM 868 C C . LEU A 1 109 ? -10.163 14.899 8.225 1.00 95.12 109 LEU A C 1
ATOM 870 O O . LEU A 1 109 ? -10.581 15.591 7.300 1.00 95.12 109 LEU A O 1
ATOM 874 N N . LEU A 1 110 ? -10.984 14.438 9.174 1.00 94.81 110 LEU A N 1
ATOM 875 C CA . LEU A 1 110 ? -12.431 14.680 9.165 1.00 94.81 110 LEU A CA 1
ATOM 876 C C . LEU A 1 110 ? -12.827 16.142 9.415 1.00 94.81 110 LEU A C 1
ATOM 878 O O . LEU A 1 110 ? -13.935 16.531 9.048 1.00 94.81 110 LEU A O 1
ATOM 882 N N . GLU A 1 111 ? -11.958 16.954 10.017 1.00 95.31 111 GLU A N 1
ATOM 883 C CA . GLU A 1 111 ? -12.154 18.406 10.139 1.00 95.31 111 GLU A CA 1
ATOM 884 C C . GLU A 1 111 ? -11.924 19.136 8.807 1.00 95.31 111 GLU A C 1
ATOM 886 O O . GLU A 1 111 ? -12.501 20.199 8.584 1.00 95.31 111 GLU A O 1
ATOM 891 N N . ASN A 1 112 ? -11.157 18.540 7.885 1.00 94.12 112 ASN A N 1
ATOM 892 C CA . ASN A 1 112 ? -10.841 19.105 6.571 1.00 94.12 112 ASN A CA 1
ATOM 893 C C . ASN A 1 112 ? -11.276 18.182 5.415 1.00 94.12 112 ASN A C 1
ATOM 895 O O . ASN A 1 112 ? -10.471 17.863 4.533 1.00 94.12 112 ASN A O 1
ATOM 899 N N . PRO A 1 113 ? -12.565 17.794 5.343 1.00 94.25 113 PRO A N 1
ATOM 900 C CA . PRO A 1 113 ? -13.020 16.719 4.465 1.00 94.25 113 PRO A CA 1
ATOM 901 C C . PRO A 1 113 ? -12.783 17.022 2.984 1.00 94.25 113 PRO A C 1
ATOM 903 O O . PRO A 1 113 ? -12.478 16.117 2.218 1.00 94.25 113 PRO A O 1
ATOM 906 N N . LYS A 1 114 ? -12.867 18.292 2.562 1.00 95.69 114 LYS A N 1
ATOM 907 C CA . LYS A 1 114 ? -12.598 18.684 1.168 1.00 95.69 114 LYS A CA 1
ATOM 908 C C . LYS A 1 114 ? -11.166 18.360 0.746 1.00 95.69 114 LYS A C 1
ATOM 910 O O . LYS A 1 114 ? -10.975 17.795 -0.324 1.00 95.69 114 LYS A O 1
ATOM 915 N N . MET A 1 115 ? -10.182 18.693 1.582 1.00 94.44 115 MET A N 1
ATOM 916 C CA . MET A 1 115 ? -8.778 18.407 1.281 1.00 94.44 115 MET A CA 1
ATOM 917 C C . MET A 1 115 ? -8.513 16.907 1.297 1.00 94.44 115 MET A C 1
ATOM 919 O O . MET A 1 115 ? -7.914 16.398 0.360 1.00 94.44 115 MET A O 1
ATOM 923 N N . THR A 1 116 ? -9.030 16.187 2.294 1.00 95.69 116 THR A N 1
ATOM 924 C CA . THR A 1 116 ? -8.901 14.725 2.368 1.00 95.69 116 THR A CA 1
ATOM 925 C C . THR A 1 116 ? -9.495 14.037 1.136 1.00 95.69 116 THR A C 1
ATOM 927 O O . THR A 1 116 ? -8.882 13.116 0.604 1.00 95.69 116 THR A O 1
ATOM 930 N N . LEU A 1 117 ? -10.643 14.510 0.636 1.00 97.00 117 LEU A N 1
ATOM 931 C CA . LEU A 1 117 ? -11.253 14.004 -0.598 1.00 97.00 117 LEU A CA 1
ATOM 932 C C . LEU A 1 117 ? -10.388 14.276 -1.829 1.00 97.00 117 LEU A C 1
ATOM 934 O O . LEU A 1 117 ? -10.104 13.345 -2.574 1.00 97.00 117 LEU A O 1
ATOM 938 N N . ILE A 1 118 ? -9.943 15.523 -2.018 1.00 96.50 118 ILE A N 1
ATOM 939 C CA . ILE A 1 118 ? -9.102 15.908 -3.161 1.00 96.50 118 ILE A CA 1
ATOM 940 C C . ILE A 1 118 ? -7.803 15.099 -3.169 1.00 96.50 118 ILE A C 1
ATOM 942 O O . ILE A 1 118 ? -7.420 14.577 -4.213 1.00 96.50 118 ILE A O 1
ATOM 946 N N . THR A 1 119 ? -7.145 14.959 -2.015 1.00 96.56 119 THR A N 1
ATOM 947 C CA . THR A 1 119 ? -5.905 14.184 -1.899 1.00 96.56 119 THR A CA 1
ATOM 948 C C . THR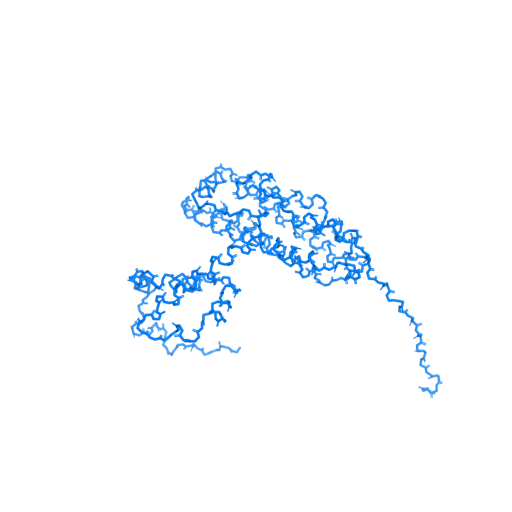 A 1 119 ? -6.144 12.709 -2.203 1.00 96.56 119 THR A C 1
ATOM 950 O O . THR A 1 119 ? -5.379 12.115 -2.955 1.00 96.56 119 THR A O 1
ATOM 953 N N . ALA A 1 120 ? -7.214 12.117 -1.664 1.00 97.19 120 ALA A N 1
ATOM 954 C CA . ALA A 1 120 ? -7.530 10.707 -1.876 1.00 97.19 120 ALA A CA 1
ATOM 955 C C . ALA A 1 120 ? -7.836 10.414 -3.351 1.00 97.19 120 ALA A C 1
ATOM 957 O O . ALA A 1 120 ? -7.229 9.538 -3.960 1.00 97.19 120 ALA A O 1
ATOM 958 N N . GLU A 1 121 ? -8.748 11.169 -3.958 1.00 97.44 121 GLU A N 1
ATOM 959 C CA . GLU A 1 121 ? -9.124 10.958 -5.358 1.00 97.44 121 GLU A CA 1
ATOM 960 C C . GLU A 1 121 ? -7.977 11.282 -6.310 1.00 97.44 121 GLU A C 1
ATOM 962 O O . GLU A 1 121 ? -7.718 10.525 -7.243 1.00 97.44 121 GLU A O 1
ATOM 967 N N . GLY A 1 122 ? -7.236 12.358 -6.033 1.00 96.81 122 GLY A N 1
ATOM 968 C CA . GLY A 1 122 ? -6.055 12.729 -6.801 1.00 96.81 122 GLY A CA 1
ATOM 969 C C . GLY A 1 122 ? -4.991 11.632 -6.796 1.00 96.81 122 GLY A C 1
ATOM 970 O O . GLY A 1 122 ? -4.482 11.286 -7.861 1.00 96.81 122 GLY A O 1
ATOM 971 N N . ALA A 1 123 ? -4.701 11.050 -5.628 1.00 96.62 123 ALA A N 1
ATOM 972 C CA . ALA A 1 123 ? -3.735 9.962 -5.487 1.00 96.62 123 ALA A CA 1
ATOM 973 C C . ALA A 1 123 ? -4.201 8.675 -6.186 1.00 96.62 123 ALA A C 1
ATOM 975 O O . ALA A 1 123 ? -3.412 8.035 -6.889 1.00 96.62 123 ALA A O 1
ATOM 976 N N . ALA A 1 124 ? -5.487 8.326 -6.058 1.00 97.62 124 ALA A N 1
ATOM 977 C CA . ALA A 1 124 ? -6.069 7.182 -6.757 1.00 97.62 124 ALA A CA 1
ATOM 978 C C . ALA A 1 124 ? -5.938 7.330 -8.279 1.00 97.62 124 ALA A C 1
ATOM 980 O O . ALA A 1 124 ? -5.406 6.450 -8.957 1.00 97.62 124 ALA A O 1
ATOM 981 N N . ASP A 1 125 ? -6.367 8.474 -8.811 1.00 97.75 125 ASP A N 1
ATOM 982 C CA . ASP A 1 125 ? -6.360 8.734 -10.245 1.00 97.75 125 ASP A CA 1
ATOM 983 C C . ASP A 1 125 ? -4.941 8.870 -10.803 1.00 97.75 125 ASP A C 1
ATOM 985 O O . ASP A 1 125 ? -4.667 8.425 -11.918 1.00 97.75 125 ASP A O 1
ATOM 989 N N . GLN A 1 126 ? -4.021 9.490 -10.057 1.00 97.25 126 GLN A N 1
ATOM 990 C CA . GLN A 1 126 ? -2.611 9.557 -10.436 1.00 97.25 126 GLN A CA 1
ATOM 991 C C . GLN A 1 126 ? -2.018 8.154 -10.569 1.00 97.25 126 GLN A C 1
ATOM 993 O O . GLN A 1 126 ? -1.361 7.872 -11.572 1.00 97.25 126 GLN A O 1
ATOM 998 N N . THR A 1 127 ? -2.295 7.282 -9.599 1.00 96.75 127 THR A N 1
ATOM 999 C CA . THR A 1 127 ? -1.774 5.915 -9.579 1.00 96.75 127 THR A CA 1
ATOM 1000 C C . THR A 1 127 ? -2.327 5.081 -10.717 1.00 96.75 127 THR A C 1
ATOM 1002 O O . THR A 1 127 ? -1.554 4.524 -11.495 1.00 96.75 127 THR A O 1
ATOM 1005 N N . GLU A 1 128 ? -3.640 5.086 -10.930 1.00 97.38 128 GLU A N 1
ATOM 1006 C CA . GLU A 1 128 ? -4.217 4.364 -12.065 1.00 97.38 128 GLU A CA 1
ATOM 1007 C C . GLU A 1 128 ? -3.729 4.881 -13.413 1.00 97.38 128 GLU A C 1
ATOM 1009 O O . GLU A 1 128 ? -3.484 4.088 -14.321 1.00 97.38 128 GLU A O 1
ATOM 1014 N N . ARG A 1 129 ? -3.595 6.203 -13.576 1.00 96.75 129 ARG A N 1
ATOM 1015 C CA . ARG A 1 129 ? -3.085 6.773 -14.827 1.00 96.75 129 ARG A CA 1
ATOM 1016 C C . ARG A 1 129 ? -1.646 6.350 -15.084 1.00 96.75 129 ARG A C 1
ATOM 1018 O O . ARG A 1 129 ? -1.345 6.003 -16.221 1.00 96.75 129 ARG A O 1
ATOM 1025 N N . ALA A 1 130 ? -0.790 6.360 -14.064 1.00 96.62 130 ALA A N 1
ATOM 1026 C CA . ALA A 1 130 ? 0.598 5.932 -14.195 1.00 96.62 130 ALA A CA 1
ATOM 1027 C C . ALA A 1 130 ? 0.690 4.446 -14.572 1.00 96.62 130 ALA A C 1
ATOM 1029 O O . ALA A 1 130 ? 1.363 4.111 -15.542 1.00 96.62 130 ALA A O 1
ATOM 1030 N N . ILE A 1 131 ? -0.064 3.575 -13.892 1.00 95.94 131 ILE A N 1
ATOM 1031 C CA . ILE A 1 131 ? -0.112 2.139 -14.206 1.00 95.94 131 ILE A CA 1
ATOM 1032 C C . ILE A 1 131 ? -0.632 1.911 -15.630 1.00 95.94 131 ILE A C 1
ATOM 1034 O O . ILE A 1 131 ? -0.009 1.205 -16.415 1.00 95.94 131 ILE A O 1
ATOM 1038 N N . ARG A 1 132 ? -1.745 2.543 -16.022 1.00 95.69 132 ARG A N 1
ATOM 1039 C CA . ARG A 1 132 ? -2.287 2.391 -17.385 1.00 95.69 132 ARG A CA 1
ATOM 1040 C C . ARG A 1 132 ? -1.333 2.918 -18.454 1.00 95.69 132 ARG A C 1
ATOM 1042 O O . ARG A 1 132 ? -1.257 2.331 -19.529 1.00 95.69 132 ARG A O 1
ATOM 1049 N N . ALA A 1 133 ? -0.637 4.023 -18.185 1.00 94.88 133 ALA A N 1
ATOM 1050 C CA . ALA A 1 133 ? 0.373 4.553 -19.094 1.00 94.88 133 ALA A CA 1
ATOM 1051 C C . ALA A 1 133 ? 1.535 3.565 -19.246 1.00 94.88 133 ALA A C 1
ATOM 1053 O O . ALA A 1 133 ? 1.907 3.261 -20.377 1.00 94.88 133 ALA A O 1
ATOM 1054 N N . TYR A 1 134 ? 2.010 2.985 -18.137 1.00 94.69 134 TYR A N 1
ATOM 1055 C CA . TYR A 1 134 ? 3.028 1.939 -18.159 1.00 94.69 134 TYR A CA 1
ATOM 1056 C C . TYR A 1 134 ? 2.596 0.759 -19.030 1.00 94.69 134 TYR A C 1
ATOM 1058 O O . TYR A 1 134 ? 3.292 0.418 -19.975 1.00 94.69 134 TYR A O 1
ATOM 1066 N N . LEU A 1 135 ? 1.420 0.180 -18.771 1.00 93.50 135 LEU A N 1
ATOM 1067 C CA . LEU A 1 135 ? 0.923 -1.000 -19.493 1.00 93.50 135 LEU A CA 1
ATOM 1068 C C . LEU A 1 135 ? 0.678 -0.745 -20.986 1.00 93.50 135 LEU A C 1
ATOM 1070 O O . LEU A 1 135 ? 0.682 -1.671 -21.790 1.00 93.50 135 LEU A O 1
ATOM 1074 N N . ARG A 1 136 ? 0.441 0.511 -21.372 1.00 93.00 136 ARG A N 1
ATOM 1075 C CA . ARG A 1 136 ? 0.292 0.903 -22.777 1.00 93.00 136 ARG A CA 1
ATOM 1076 C C . ARG A 1 136 ? 1.641 1.028 -23.488 1.00 93.00 136 ARG A C 1
ATOM 1078 O O . ARG A 1 136 ? 1.716 0.784 -24.689 1.00 93.00 136 ARG A O 1
ATOM 1085 N N . GLU A 1 137 ? 2.666 1.490 -22.780 1.00 89.81 137 GLU A N 1
ATOM 1086 C CA . GLU A 1 137 ? 3.972 1.847 -23.350 1.00 89.81 137 GLU A CA 1
ATOM 1087 C C . GLU A 1 137 ? 4.983 0.700 -23.243 1.00 89.81 137 GLU A C 1
ATOM 1089 O O . GLU A 1 137 ? 5.765 0.459 -24.168 1.00 89.81 137 GLU A O 1
ATOM 1094 N N . ALA A 1 138 ? 4.931 -0.058 -22.151 1.00 86.69 138 ALA A N 1
ATOM 1095 C CA . ALA A 1 138 ? 5.717 -1.257 -21.962 1.00 86.69 138 ALA A CA 1
ATOM 1096 C C . ALA A 1 138 ? 5.135 -2.412 -22.796 1.00 86.69 138 ALA A C 1
ATOM 1098 O O . ALA A 1 138 ? 3.921 -2.600 -22.840 1.00 86.69 138 ALA A O 1
ATOM 1099 N N . PRO A 1 139 ? 5.974 -3.262 -23.419 1.00 78.31 139 PRO A N 1
ATOM 1100 C CA . PRO A 1 139 ? 5.533 -4.509 -24.042 1.00 78.31 139 PRO A CA 1
ATOM 1101 C C . PRO A 1 139 ? 5.240 -5.579 -22.968 1.00 78.31 139 PRO A C 1
ATOM 1103 O O . PRO A 1 139 ? 5.801 -6.677 -23.013 1.00 78.31 139 PRO A O 1
ATOM 1106 N N . ALA A 1 140 ? 4.430 -5.230 -21.970 1.00 79.69 140 ALA A N 1
ATOM 1107 C CA . ALA A 1 140 ? 4.104 -6.034 -20.802 1.00 79.69 140 ALA A CA 1
ATOM 1108 C C . ALA A 1 140 ? 2.594 -5.989 -20.542 1.00 79.69 140 ALA A C 1
ATOM 1110 O O . ALA A 1 140 ? 1.950 -4.965 -20.744 1.00 79.69 140 ALA A O 1
ATOM 1111 N N . ASN A 1 141 ? 2.036 -7.112 -20.087 1.00 87.38 141 ASN A N 1
ATOM 1112 C CA . ASN A 1 141 ? 0.612 -7.209 -19.752 1.00 87.38 141 ASN A CA 1
ATOM 1113 C C . ASN A 1 141 ? 0.313 -6.783 -18.309 1.00 87.38 141 ASN A C 1
ATOM 1115 O O . ASN A 1 141 ? -0.853 -6.624 -17.957 1.00 87.38 141 ASN A O 1
ATOM 1119 N N . ASP A 1 142 ? 1.349 -6.639 -17.484 1.00 90.62 142 ASP A N 1
ATOM 1120 C CA . ASP A 1 142 ? 1.242 -6.272 -16.078 1.00 90.62 142 ASP A CA 1
ATOM 1121 C C . ASP A 1 142 ? 2.488 -5.489 -15.630 1.00 90.62 142 ASP A C 1
ATOM 1123 O O . ASP A 1 142 ? 3.487 -5.430 -16.356 1.00 90.62 142 ASP A O 1
ATOM 1127 N N . LEU A 1 143 ? 2.417 -4.878 -14.446 1.00 91.75 143 LEU A N 1
ATOM 1128 C CA . LEU A 1 143 ? 3.566 -4.306 -13.753 1.00 91.75 143 LEU A CA 1
ATOM 1129 C C . LEU A 1 143 ? 4.610 -5.397 -13.449 1.00 91.75 143 LEU A C 1
ATOM 1131 O O . LEU A 1 143 ? 4.253 -6.572 -13.311 1.00 91.75 143 LEU A O 1
ATOM 1135 N N . PRO A 1 144 ? 5.895 -5.024 -13.298 1.00 90.50 144 PRO A N 1
ATOM 1136 C CA . PRO A 1 144 ? 6.879 -5.894 -12.666 1.00 90.50 144 PRO A CA 1
ATOM 1137 C C . PRO A 1 144 ? 6.352 -6.427 -11.333 1.00 90.50 144 PRO A C 1
ATOM 1139 O O . PRO A 1 144 ? 5.642 -5.713 -10.623 1.00 90.50 144 PRO A O 1
ATOM 1142 N N . GLU A 1 145 ? 6.715 -7.667 -11.003 1.00 88.31 145 GLU A N 1
ATOM 1143 C CA . GLU A 1 145 ? 6.269 -8.363 -9.788 1.00 88.31 145 GLU A CA 1
ATOM 1144 C C . GLU A 1 145 ? 6.447 -7.485 -8.544 1.00 88.31 145 GLU A C 1
ATOM 1146 O O . GLU A 1 145 ? 5.533 -7.336 -7.742 1.00 88.31 145 GLU A O 1
ATOM 1151 N N . GLU A 1 146 ? 7.578 -6.790 -8.459 1.00 88.81 146 GLU A N 1
ATOM 1152 C CA . GLU A 1 146 ? 7.972 -6.008 -7.286 1.00 88.81 146 GLU A CA 1
ATOM 1153 C C . GLU A 1 146 ? 7.188 -4.690 -7.144 1.00 88.81 146 GLU A C 1
ATOM 1155 O O . GLU A 1 146 ? 7.264 -4.017 -6.119 1.00 88.81 146 GLU A O 1
ATOM 1160 N N . LEU A 1 147 ? 6.406 -4.321 -8.164 1.00 92.62 147 LEU A N 1
ATOM 1161 C CA . LEU A 1 147 ? 5.508 -3.167 -8.167 1.00 92.62 147 LEU A CA 1
ATOM 1162 C C . LEU A 1 147 ? 4.024 -3.560 -8.123 1.00 92.62 147 LEU A C 1
ATOM 1164 O O . LEU A 1 147 ? 3.168 -2.675 -8.176 1.00 92.62 147 LEU A O 1
ATOM 1168 N N . GLN A 1 148 ? 3.682 -4.849 -8.015 1.00 90.81 148 GLN A N 1
ATOM 1169 C CA . GLN A 1 148 ? 2.284 -5.302 -8.062 1.00 90.81 148 GLN A CA 1
ATOM 1170 C C . GLN A 1 148 ? 1.405 -4.672 -6.978 1.00 90.81 148 GLN A C 1
ATOM 1172 O O . GLN A 1 148 ? 0.230 -4.391 -7.225 1.00 90.81 148 GLN A O 1
ATOM 1177 N N . HIS A 1 149 ? 1.972 -4.362 -5.809 1.00 90.62 149 HIS A N 1
ATOM 1178 C CA . HIS A 1 149 ? 1.259 -3.692 -4.719 1.00 90.62 149 HIS A CA 1
ATOM 1179 C C . HIS A 1 149 ? 0.710 -2.305 -5.094 1.00 90.62 149 HIS A C 1
ATOM 1181 O O . HIS A 1 149 ? -0.263 -1.848 -4.492 1.00 90.62 149 HIS A O 1
ATOM 1187 N N . LEU A 1 150 ? 1.234 -1.658 -6.143 1.00 93.38 150 LEU A N 1
ATOM 1188 C CA . LEU A 1 150 ? 0.670 -0.407 -6.654 1.00 93.38 150 LEU A CA 1
ATOM 1189 C C . LEU A 1 150 ? -0.771 -0.555 -7.159 1.00 93.38 150 LEU A C 1
ATOM 1191 O O . LEU A 1 150 ? -1.520 0.421 -7.116 1.00 93.38 150 LEU A O 1
ATOM 1195 N N . HIS A 1 151 ? -1.189 -1.746 -7.608 1.00 92.56 151 HIS A N 1
ATOM 1196 C CA . HIS A 1 151 ? -2.561 -1.980 -8.083 1.00 92.56 151 HIS A CA 1
ATOM 1197 C C . HIS A 1 151 ? -3.614 -1.839 -6.982 1.00 92.56 151 HIS A C 1
ATOM 1199 O O . HIS A 1 151 ? -4.757 -1.490 -7.276 1.00 92.56 151 HIS A O 1
ATOM 1205 N N . ALA A 1 152 ? -3.249 -2.085 -5.721 1.00 90.62 152 ALA A N 1
ATOM 1206 C CA . ALA A 1 152 ? -4.177 -2.002 -4.596 1.00 90.62 152 ALA A CA 1
ATOM 1207 C C . ALA A 1 152 ? -4.402 -0.553 -4.124 1.00 90.62 152 ALA A C 1
ATOM 1209 O O . ALA A 1 152 ? -5.508 -0.189 -3.709 1.00 90.62 152 ALA A O 1
ATOM 1210 N N . LEU A 1 153 ? -3.380 0.306 -4.236 1.00 93.75 153 LEU A N 1
ATOM 1211 C CA . LEU A 1 153 ? -3.398 1.665 -3.682 1.00 93.75 153 LEU A CA 1
ATOM 1212 C C . LEU A 1 153 ? -4.588 2.531 -4.147 1.00 93.75 153 LEU A C 1
ATOM 1214 O O . LEU A 1 153 ? -5.189 3.194 -3.295 1.00 93.75 153 LEU A O 1
ATOM 1218 N N . PRO A 1 154 ? -5.001 2.537 -5.436 1.00 96.00 154 PRO A N 1
ATOM 1219 C CA . PRO A 1 154 ? -6.156 3.315 -5.873 1.00 96.00 154 PRO A CA 1
ATOM 1220 C C . PRO A 1 154 ? -7.441 2.999 -5.109 1.00 96.00 154 PRO A C 1
ATOM 1222 O O . PRO A 1 154 ? -8.185 3.915 -4.753 1.00 96.00 154 PRO A O 1
ATOM 1225 N N . GLU A 1 155 ? -7.707 1.721 -4.832 1.00 93.00 155 GLU A N 1
ATOM 1226 C CA . GLU A 1 155 ? -8.918 1.329 -4.112 1.00 93.00 155 GLU A CA 1
ATOM 1227 C C . GLU A 1 155 ? -8.842 1.727 -2.636 1.00 93.00 155 GLU A C 1
ATOM 1229 O O . GLU A 1 155 ? -9.837 2.197 -2.082 1.00 93.00 155 GLU A O 1
ATOM 1234 N N . HIS A 1 156 ? -7.664 1.655 -2.011 1.00 92.06 156 HIS A N 1
ATOM 1235 C CA . HIS A 1 156 ? -7.470 2.163 -0.651 1.00 92.06 156 HIS A CA 1
ATOM 1236 C C . HIS A 1 156 ? -7.750 3.664 -0.555 1.00 92.06 156 HIS A C 1
ATOM 1238 O O . HIS A 1 156 ? -8.529 4.099 0.302 1.00 92.06 156 HIS A O 1
ATOM 1244 N N . PHE A 1 157 ? -7.202 4.457 -1.475 1.00 95.81 157 PHE A N 1
ATOM 1245 C CA . PHE A 1 157 ? -7.478 5.889 -1.528 1.00 95.81 157 PHE A CA 1
ATOM 1246 C C . PHE A 1 157 ? -8.969 6.177 -1.775 1.00 95.81 157 PHE A C 1
ATOM 1248 O O . PHE A 1 157 ? -9.575 6.995 -1.078 1.00 95.81 157 PHE A O 1
ATOM 1255 N N . ARG A 1 158 ? -9.623 5.463 -2.699 1.00 95.75 158 ARG A N 1
ATOM 1256 C CA . ARG A 1 158 ? -11.071 5.625 -2.926 1.00 95.75 158 ARG A CA 1
ATOM 1257 C C . ARG A 1 158 ? -11.913 5.191 -1.739 1.00 95.75 158 ARG A C 1
ATOM 1259 O O . ARG A 1 158 ? -12.946 5.808 -1.479 1.00 95.75 158 ARG A O 1
ATOM 1266 N N . SER A 1 159 ? -11.482 4.174 -1.002 1.00 93.81 159 SER A N 1
ATOM 1267 C CA . SER A 1 159 ? -12.123 3.756 0.241 1.00 93.81 159 SER A CA 1
ATOM 1268 C C . SER A 1 159 ? -12.112 4.889 1.266 1.00 93.81 159 SER A C 1
ATOM 1270 O O . SER A 1 159 ? -13.168 5.229 1.803 1.00 93.81 159 SER A O 1
ATOM 1272 N N . VAL A 1 160 ? -10.971 5.566 1.445 1.00 94.75 160 VAL A N 1
ATOM 1273 C CA . VAL A 1 160 ? -10.870 6.769 2.288 1.00 94.75 160 VAL A CA 1
ATOM 1274 C C . VAL A 1 160 ? -11.855 7.846 1.826 1.00 94.75 160 VAL A C 1
ATOM 1276 O O . VAL A 1 160 ? -12.665 8.321 2.627 1.00 94.75 160 VAL A O 1
ATOM 1279 N N . ALA A 1 161 ? -11.865 8.183 0.532 1.00 95.88 161 ALA A N 1
ATOM 1280 C CA . ALA A 1 161 ? -12.781 9.192 -0.004 1.00 95.88 161 ALA A CA 1
ATOM 1281 C C . ALA A 1 161 ? -14.261 8.826 0.220 1.00 95.88 161 ALA A C 1
ATOM 1283 O O . ALA A 1 161 ? -15.077 9.663 0.619 1.00 95.88 161 ALA A O 1
ATOM 1284 N N . ARG A 1 162 ? -14.614 7.555 0.009 1.00 96.56 162 ARG A N 1
ATOM 1285 C CA . ARG A 1 162 ? -15.963 7.024 0.224 1.00 96.56 162 ARG A CA 1
ATOM 1286 C C . ARG A 1 162 ? -16.384 7.168 1.681 1.00 96.56 162 ARG A C 1
ATOM 1288 O O . ARG A 1 162 ? -17.474 7.673 1.932 1.00 96.56 162 ARG A O 1
ATOM 1295 N N . ILE A 1 163 ? -15.524 6.785 2.627 1.00 95.12 163 ILE A N 1
ATOM 1296 C CA . ILE A 1 163 ? -15.805 6.876 4.068 1.00 95.12 163 ILE A CA 1
ATOM 1297 C C . ILE A 1 163 ? -16.054 8.331 4.476 1.00 95.12 163 ILE A C 1
ATOM 1299 O O . ILE A 1 163 ? -17.049 8.612 5.151 1.00 95.12 163 ILE A O 1
ATOM 1303 N N . VAL A 1 164 ? -15.213 9.265 4.016 1.00 94.50 164 VAL A N 1
ATOM 1304 C CA . VAL A 1 164 ? -15.374 10.702 4.302 1.00 94.50 164 VAL A CA 1
ATOM 1305 C C . VAL A 1 164 ? -16.743 11.215 3.834 1.00 94.50 164 VAL A C 1
ATOM 1307 O O . VAL A 1 164 ? -17.386 11.968 4.572 1.00 94.50 164 VAL A O 1
ATOM 1310 N N . ARG A 1 165 ? -17.222 10.765 2.664 1.00 94.88 165 ARG A N 1
ATOM 1311 C CA . ARG A 1 165 ? -18.516 11.157 2.070 1.00 94.88 165 ARG A CA 1
ATOM 1312 C C . ARG A 1 165 ? -19.752 10.560 2.727 1.00 94.88 165 ARG A C 1
ATOM 1314 O O . ARG A 1 165 ? -20.827 11.112 2.537 1.00 94.88 165 ARG A O 1
ATOM 1321 N N . THR A 1 166 ? -19.637 9.436 3.430 1.00 93.69 166 THR A N 1
ATOM 1322 C CA . THR A 1 166 ? -20.817 8.777 4.015 1.00 93.69 166 THR A CA 1
ATOM 1323 C C . THR A 1 166 ? -21.548 9.683 5.009 1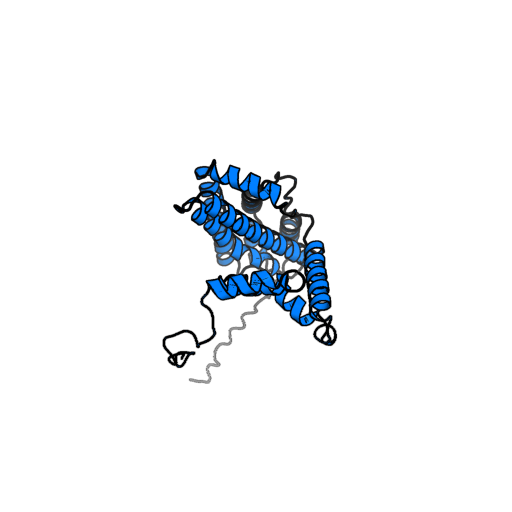.00 93.69 166 THR A C 1
ATOM 1325 O O . THR A 1 166 ? -20.926 10.527 5.642 1.00 93.69 166 THR A O 1
ATOM 1328 N N . ASP A 1 167 ? -22.839 9.463 5.248 1.00 90.38 167 ASP A N 1
ATOM 1329 C CA . ASP A 1 167 ? -23.588 10.167 6.307 1.00 90.38 167 ASP A CA 1
ATOM 1330 C C . ASP A 1 167 ? -23.534 9.438 7.663 1.00 90.38 167 ASP A C 1
ATOM 1332 O O . ASP A 1 167 ? -24.424 9.543 8.504 1.00 90.38 167 ASP A O 1
ATOM 1336 N N . GLN A 1 168 ? -22.473 8.661 7.893 1.00 89.44 168 GLN A N 1
ATOM 1337 C CA . GLN A 1 168 ? -22.273 7.952 9.153 1.00 89.44 168 GLN A CA 1
ATOM 1338 C C . GLN A 1 168 ? -21.923 8.903 10.302 1.00 89.44 168 GLN A C 1
ATOM 1340 O O . GLN A 1 168 ? -21.414 10.011 10.106 1.00 89.44 168 GLN A O 1
ATOM 1345 N N . THR A 1 169 ? -22.140 8.429 11.532 1.00 92.38 169 THR A N 1
ATOM 1346 C CA . THR A 1 169 ? -21.730 9.158 12.738 1.00 92.38 169 THR A CA 1
ATOM 1347 C C . THR A 1 169 ? -20.220 9.409 12.741 1.00 92.38 169 THR A C 1
ATOM 1349 O O . THR A 1 169 ? -19.438 8.628 12.192 1.00 92.38 169 THR A O 1
ATOM 1352 N N . LYS A 1 170 ? -19.786 10.490 13.405 1.00 90.50 170 LYS A N 1
ATOM 1353 C CA . LYS A 1 170 ? -18.362 10.859 13.480 1.00 90.50 170 LYS A CA 1
ATOM 1354 C C . LYS A 1 170 ? -17.496 9.707 14.002 1.00 90.50 170 LYS A C 1
ATOM 1356 O O . LYS A 1 170 ? -16.431 9.471 13.448 1.00 90.50 170 LYS A O 1
ATOM 1361 N N . GLN A 1 171 ? -17.963 8.969 15.011 1.00 89.81 171 GLN A N 1
ATOM 1362 C CA . GLN A 1 171 ? -17.210 7.841 15.564 1.00 89.81 171 GLN A CA 1
ATOM 1363 C C . GLN A 1 171 ? -17.085 6.683 14.568 1.00 89.81 171 GLN A C 1
ATOM 1365 O O . GLN A 1 171 ? -15.986 6.186 14.358 1.00 89.81 171 GLN A O 1
ATOM 1370 N N . MET A 1 172 ? -18.170 6.317 13.878 1.00 88.94 172 MET A N 1
ATOM 1371 C CA . MET A 1 172 ? -18.116 5.269 12.850 1.00 88.94 172 MET A CA 1
ATOM 1372 C C . MET A 1 172 ? -17.161 5.633 11.709 1.00 88.94 172 MET A C 1
ATOM 1374 O O . MET A 1 172 ? -16.424 4.770 11.233 1.00 88.94 172 MET A O 1
ATOM 1378 N N . LYS A 1 173 ? -17.128 6.911 11.305 1.00 92.31 173 LYS A N 1
ATOM 1379 C CA . LYS A 1 173 ? -16.160 7.402 10.316 1.00 92.31 173 LYS A CA 1
ATOM 1380 C C . LYS A 1 173 ? -14.726 7.309 10.813 1.00 92.31 173 LYS A C 1
ATOM 1382 O O . LYS A 1 173 ? -13.869 6.922 10.031 1.00 92.31 173 LYS A O 1
ATOM 1387 N N . ILE A 1 174 ? -14.468 7.659 12.076 1.00 90.75 174 ILE A N 1
ATOM 1388 C CA . ILE A 1 174 ? -13.134 7.535 12.677 1.00 90.75 174 ILE A CA 1
ATOM 1389 C C . ILE A 1 174 ? -12.685 6.077 12.605 1.00 90.75 174 ILE A C 1
ATOM 1391 O O . ILE A 1 174 ? -11.660 5.801 11.999 1.00 90.75 174 ILE A O 1
ATOM 1395 N N . ASP A 1 175 ? -13.488 5.142 13.112 1.00 85.81 175 ASP A N 1
ATOM 1396 C CA . ASP A 1 175 ? -13.121 3.723 13.137 1.00 85.81 175 ASP A CA 1
ATOM 1397 C C . ASP A 1 175 ? -12.931 3.153 11.719 1.00 85.81 175 ASP A C 1
ATOM 1399 O O . ASP A 1 175 ? -12.052 2.329 11.464 1.00 85.81 175 ASP A O 1
ATOM 1403 N N . ALA A 1 176 ? -13.773 3.563 10.765 1.00 88.12 176 ALA A N 1
ATOM 1404 C CA . ALA A 1 176 ? -13.647 3.156 9.369 1.00 88.12 176 ALA A CA 1
ATOM 1405 C C . ALA A 1 176 ? -12.394 3.742 8.697 1.00 88.12 176 ALA A C 1
ATOM 1407 O O . ALA A 1 176 ? -11.699 3.004 8.000 1.00 88.12 176 ALA A O 1
ATOM 1408 N N . LEU A 1 177 ? -12.090 5.025 8.917 1.00 92.75 177 LEU A N 1
ATOM 1409 C CA . LEU A 1 177 ? -10.903 5.680 8.364 1.00 92.75 177 LEU A CA 1
ATOM 1410 C C . LEU A 1 177 ? -9.615 5.137 8.959 1.00 92.75 177 LEU A C 1
ATOM 1412 O O . LEU A 1 177 ? -8.691 4.881 8.198 1.00 92.75 177 LEU A O 1
ATOM 1416 N N . THR A 1 178 ? -9.566 4.921 10.274 1.00 90.31 178 THR A N 1
ATOM 1417 C CA . THR A 1 178 ? -8.422 4.298 10.950 1.00 90.31 178 THR A CA 1
ATOM 1418 C C . THR A 1 178 ? -8.058 2.989 10.256 1.00 90.31 178 THR A C 1
ATOM 1420 O O . THR A 1 178 ? -6.955 2.866 9.737 1.00 90.31 178 THR A O 1
ATOM 1423 N N . ARG A 1 179 ? -9.029 2.080 10.095 1.00 86.31 179 ARG A N 1
ATOM 1424 C CA . ARG A 1 179 ? -8.809 0.798 9.405 1.00 86.31 179 ARG A CA 1
ATOM 1425 C C . ARG A 1 179 ? -8.394 0.953 7.944 1.00 86.31 179 ARG A C 1
ATOM 1427 O O . ARG A 1 179 ? -7.578 0.184 7.451 1.00 86.31 179 ARG A O 1
ATOM 1434 N N . ALA A 1 180 ? -8.980 1.909 7.223 1.00 89.00 180 ALA A N 1
ATOM 1435 C CA . ALA A 1 180 ? -8.628 2.142 5.823 1.00 89.00 180 ALA A CA 1
ATOM 1436 C C . ALA A 1 180 ? -7.188 2.659 5.671 1.00 89.00 180 ALA A C 1
ATOM 1438 O O . ALA A 1 180 ? -6.496 2.261 4.737 1.00 89.00 180 ALA A O 1
ATOM 1439 N N . ILE A 1 181 ? -6.742 3.516 6.593 1.00 92.12 181 ILE A N 1
ATOM 1440 C CA . ILE A 1 181 ? -5.385 4.069 6.620 1.00 92.12 181 ILE A CA 1
ATOM 1441 C C . ILE A 1 181 ? -4.374 3.013 7.076 1.00 92.12 181 ILE A C 1
ATOM 1443 O O . ILE A 1 181 ? -3.308 2.923 6.479 1.00 92.12 181 ILE A O 1
ATOM 1447 N N . GLU A 1 182 ? -4.713 2.180 8.062 1.00 88.06 182 GLU A N 1
ATOM 1448 C CA . GLU A 1 182 ? -3.900 1.021 8.463 1.00 88.06 182 GLU A CA 1
ATOM 1449 C C . GLU A 1 182 ? -3.692 0.055 7.294 1.00 88.06 182 GLU A C 1
ATOM 1451 O O . GLU A 1 182 ? -2.563 -0.340 7.017 1.00 88.06 182 GLU A O 1
ATOM 1456 N N . ALA A 1 183 ? -4.757 -0.264 6.552 1.00 87.19 183 ALA A N 1
ATOM 1457 C CA . ALA A 1 183 ? -4.659 -1.120 5.373 1.00 87.19 183 ALA A CA 1
ATOM 1458 C C . ALA A 1 183 ? -3.787 -0.493 4.270 1.00 87.19 183 ALA A C 1
ATOM 1460 O O . ALA A 1 183 ? -2.916 -1.162 3.724 1.00 87.19 183 ALA A O 1
ATOM 1461 N N . LEU A 1 184 ? -3.965 0.805 3.989 1.00 90.81 184 LEU A N 1
ATOM 1462 C CA . LEU A 1 184 ? -3.117 1.537 3.042 1.00 90.81 184 LEU A CA 1
ATOM 1463 C C . LEU A 1 184 ? -1.638 1.501 3.464 1.00 90.81 184 LEU A C 1
ATOM 1465 O O . LEU A 1 184 ? -0.754 1.282 2.643 1.00 90.81 184 LEU A O 1
ATOM 1469 N N . ASN A 1 185 ? -1.365 1.725 4.747 1.00 90.88 185 ASN A N 1
ATOM 1470 C CA . ASN A 1 185 ? -0.020 1.724 5.308 1.00 90.88 185 ASN A CA 1
ATOM 1471 C C . ASN A 1 185 ? 0.635 0.336 5.257 1.00 90.88 185 ASN A C 1
ATOM 1473 O O . ASN A 1 185 ? 1.831 0.242 4.992 1.00 90.88 185 ASN A O 1
ATOM 1477 N N . ALA A 1 186 ? -0.140 -0.730 5.465 1.00 86.81 186 ALA A N 1
ATOM 1478 C CA . ALA A 1 186 ? 0.325 -2.102 5.303 1.00 86.81 186 ALA A CA 1
ATOM 1479 C C . ALA A 1 186 ? 0.731 -2.403 3.850 1.00 86.81 186 ALA A C 1
ATOM 1481 O O . ALA A 1 186 ? 1.808 -2.949 3.628 1.00 86.81 186 ALA A O 1
ATOM 1482 N N . ASP A 1 187 ? -0.067 -1.994 2.862 1.00 89.19 187 ASP A N 1
ATOM 1483 C CA . ASP A 1 187 ? 0.271 -2.210 1.448 1.00 89.19 187 ASP A CA 1
ATOM 1484 C C . ASP A 1 187 ? 1.481 -1.383 0.991 1.00 89.19 187 ASP A C 1
ATOM 1486 O O . ASP A 1 187 ? 2.308 -1.875 0.223 1.00 89.19 187 ASP A O 1
ATOM 1490 N N . VAL A 1 188 ? 1.651 -0.161 1.511 1.00 90.25 188 VAL A N 1
ATOM 1491 C CA . VAL A 1 188 ? 2.874 0.633 1.283 1.00 90.25 188 VAL A CA 1
ATOM 1492 C C . VAL A 1 188 ? 4.101 -0.054 1.894 1.00 90.25 188 VAL A C 1
ATOM 1494 O O . VAL A 1 188 ? 5.160 -0.081 1.270 1.00 90.25 188 VAL A O 1
ATOM 1497 N N . ALA A 1 189 ? 3.976 -0.653 3.080 1.00 89.19 189 ALA A N 1
ATOM 1498 C CA . ALA A 1 189 ? 5.071 -1.401 3.697 1.00 89.19 189 ALA A CA 1
ATOM 1499 C C . ALA A 1 189 ? 5.432 -2.678 2.931 1.00 89.19 189 ALA A C 1
ATOM 1501 O O . ALA A 1 189 ? 6.615 -2.988 2.796 1.00 89.19 189 ALA A O 1
ATOM 1502 N N . LYS A 1 190 ? 4.437 -3.391 2.392 1.00 89.00 190 LYS A N 1
ATOM 1503 C CA . LYS A 1 190 ? 4.668 -4.550 1.520 1.00 89.00 190 LYS A CA 1
ATOM 1504 C C . LYS A 1 190 ? 5.410 -4.155 0.250 1.00 89.00 190 LYS A C 1
ATOM 1506 O O . LYS A 1 190 ? 6.444 -4.741 -0.043 1.00 89.00 190 LYS A O 1
ATOM 1511 N N . LEU A 1 191 ? 4.952 -3.100 -0.427 1.00 91.69 191 LEU A N 1
ATOM 1512 C CA . LEU A 1 191 ? 5.635 -2.528 -1.590 1.00 91.69 191 LEU A CA 1
ATOM 1513 C C . LEU A 1 191 ? 7.106 -2.204 -1.283 1.00 91.69 191 LEU A C 1
ATOM 1515 O O . LEU A 1 191 ? 8.001 -2.586 -2.027 1.00 91.69 191 LEU A O 1
ATOM 1519 N N . GLU A 1 192 ? 7.374 -1.521 -0.173 1.00 91.81 192 GLU A N 1
ATOM 1520 C CA . GLU A 1 192 ? 8.739 -1.175 0.232 1.00 91.81 192 GLU A CA 1
ATOM 1521 C C . GLU A 1 192 ? 9.593 -2.408 0.564 1.00 91.81 192 GLU A C 1
ATOM 1523 O O . GLU A 1 192 ? 10.784 -2.432 0.244 1.00 91.81 192 GLU A O 1
ATOM 1528 N N . SER A 1 193 ? 9.002 -3.447 1.160 1.00 88.75 193 SER A N 1
ATOM 1529 C CA . SER A 1 193 ? 9.701 -4.699 1.466 1.00 88.75 193 SER A CA 1
ATOM 1530 C C . SER A 1 193 ? 10.061 -5.460 0.194 1.00 88.75 193 SER A C 1
ATOM 1532 O O . SER A 1 193 ? 11.218 -5.848 0.014 1.00 88.75 193 SER A O 1
ATOM 1534 N N . ASP A 1 194 ? 9.109 -5.591 -0.727 1.00 89.31 194 ASP A N 1
ATOM 1535 C CA . ASP A 1 194 ? 9.319 -6.249 -2.012 1.00 89.31 194 ASP A CA 1
ATOM 1536 C C . ASP A 1 194 ? 10.382 -5.529 -2.827 1.00 89.31 194 ASP A C 1
ATOM 1538 O O . ASP A 1 194 ? 11.274 -6.178 -3.366 1.00 89.31 194 ASP A O 1
ATOM 1542 N N . LEU A 1 195 ? 10.372 -4.195 -2.842 1.00 90.44 195 LEU A N 1
ATOM 1543 C CA . LEU A 1 195 ? 11.392 -3.407 -3.529 1.00 90.44 195 LEU A CA 1
ATOM 1544 C C . LEU A 1 195 ? 12.764 -3.533 -2.865 1.00 90.44 195 LEU A C 1
ATOM 1546 O O . LEU A 1 195 ? 13.765 -3.676 -3.566 1.00 90.44 195 LEU A O 1
ATOM 1550 N N . ARG A 1 196 ? 12.847 -3.585 -1.532 1.00 89.12 196 ARG A N 1
ATOM 1551 C CA . ARG A 1 196 ? 14.103 -3.882 -0.822 1.00 89.12 196 ARG A CA 1
ATOM 1552 C C . ARG A 1 196 ? 14.666 -5.247 -1.232 1.00 89.12 196 ARG A C 1
ATOM 1554 O O . ARG A 1 196 ? 15.852 -5.365 -1.548 1.00 89.12 196 ARG A O 1
ATOM 1561 N N . ILE A 1 197 ? 13.819 -6.277 -1.264 1.00 86.31 197 ILE A N 1
ATOM 1562 C CA . ILE A 1 197 ? 14.193 -7.626 -1.711 1.00 86.31 197 ILE A CA 1
ATOM 1563 C C . ILE A 1 197 ? 14.582 -7.602 -3.194 1.00 86.31 197 ILE A C 1
ATOM 1565 O O . ILE A 1 197 ? 15.579 -8.215 -3.575 1.00 86.31 197 ILE A O 1
ATOM 1569 N N . ALA A 1 198 ? 13.843 -6.875 -4.028 1.00 86.62 198 ALA A N 1
ATOM 1570 C CA . ALA A 1 198 ? 14.100 -6.720 -5.454 1.00 86.62 198 ALA A CA 1
ATOM 1571 C C . ALA A 1 198 ? 15.489 -6.150 -5.719 1.00 86.62 198 ALA A C 1
ATOM 1573 O O . ALA A 1 198 ? 16.198 -6.673 -6.568 1.00 86.62 198 ALA A O 1
ATOM 1574 N N . ARG A 1 199 ? 15.894 -5.121 -4.967 1.00 85.69 199 ARG A N 1
ATOM 1575 C CA . ARG A 1 199 ? 17.213 -4.479 -5.082 1.00 85.69 199 ARG A CA 1
ATOM 1576 C C . ARG A 1 199 ? 18.360 -5.378 -4.648 1.00 85.69 199 ARG A C 1
ATOM 1578 O O . ARG A 1 199 ? 19.453 -5.281 -5.194 1.00 85.69 199 ARG A O 1
ATOM 1585 N N . SER A 1 200 ? 18.116 -6.279 -3.693 1.00 80.44 200 SER A N 1
ATOM 1586 C CA . SER A 1 200 ? 19.108 -7.300 -3.327 1.00 80.44 200 SER A CA 1
ATOM 1587 C C . SER A 1 200 ? 19.398 -8.268 -4.486 1.00 80.44 200 SER A C 1
ATOM 1589 O O . SER A 1 200 ? 20.448 -8.912 -4.520 1.00 80.44 200 SER A O 1
ATOM 1591 N N . LYS A 1 201 ? 18.486 -8.350 -5.464 1.00 82.12 201 LYS A N 1
ATOM 1592 C CA . LYS A 1 201 ? 18.641 -9.112 -6.703 1.00 82.12 201 LYS A CA 1
ATOM 1593 C C . LYS A 1 201 ? 19.153 -8.154 -7.789 1.00 82.12 201 LYS A C 1
ATOM 1595 O O . LYS A 1 201 ? 18.719 -7.013 -7.885 1.00 82.12 201 LYS A O 1
ATOM 1600 N N . THR A 1 202 ? 20.085 -8.595 -8.636 1.00 74.25 202 THR A N 1
ATOM 1601 C CA . THR A 1 202 ? 20.594 -7.724 -9.712 1.00 74.25 202 THR A CA 1
ATOM 1602 C C . THR A 1 202 ? 19.481 -7.387 -10.712 1.00 74.25 202 THR A C 1
ATOM 1604 O O . THR A 1 202 ? 18.709 -8.269 -11.085 1.00 74.25 202 THR A O 1
ATOM 1607 N N . LEU A 1 203 ? 19.382 -6.126 -11.147 1.00 82.00 203 LEU A N 1
ATOM 1608 C CA . LEU A 1 203 ? 18.375 -5.675 -12.123 1.00 82.00 203 LEU A CA 1
ATOM 1609 C C . LEU A 1 203 ? 18.854 -5.793 -13.580 1.00 82.00 203 LEU A C 1
ATOM 1611 O O . LEU A 1 203 ? 18.039 -5.779 -14.505 1.00 82.00 203 LEU A O 1
ATOM 1615 N N . ASN A 1 204 ? 20.163 -5.962 -13.788 1.00 81.62 204 ASN A N 1
ATOM 1616 C CA . ASN A 1 204 ? 20.770 -6.041 -15.114 1.00 81.62 204 ASN A CA 1
ATOM 1617 C C . ASN A 1 204 ? 20.228 -7.239 -15.901 1.00 81.62 204 ASN A C 1
ATOM 1619 O O . ASN A 1 204 ? 20.190 -8.370 -15.415 1.00 81.62 204 ASN A O 1
ATOM 1623 N N . GLY A 1 205 ? 19.794 -6.980 -17.130 1.00 77.94 205 GLY A N 1
ATOM 1624 C CA . GLY A 1 205 ? 19.244 -7.979 -18.035 1.00 77.94 205 GLY A CA 1
ATOM 1625 C C . GLY A 1 205 ? 17.815 -8.432 -17.715 1.00 77.94 205 GLY A C 1
ATOM 1626 O O . GLY A 1 205 ? 17.298 -9.290 -18.429 1.00 77.94 205 GLY A O 1
ATOM 1627 N N . ARG A 1 206 ? 17.152 -7.880 -16.682 1.00 80.12 206 ARG A N 1
ATOM 1628 C CA . ARG A 1 206 ? 15.773 -8.267 -16.312 1.00 80.12 206 ARG A CA 1
ATOM 1629 C C . ARG A 1 206 ? 14.704 -7.570 -17.153 1.00 80.12 206 ARG A C 1
ATOM 1631 O O . ARG A 1 206 ? 13.642 -8.146 -17.379 1.00 80.12 206 ARG A O 1
ATOM 1638 N N . PHE A 1 207 ? 14.977 -6.364 -17.649 1.00 83.12 207 PHE A N 1
ATOM 1639 C CA . PHE A 1 207 ? 13.988 -5.538 -18.345 1.00 83.12 207 PHE A CA 1
ATOM 1640 C C . PHE A 1 207 ? 14.381 -5.247 -19.791 1.00 83.12 207 PHE A C 1
ATOM 1642 O O . PHE A 1 207 ? 15.537 -4.979 -20.095 1.00 83.12 207 PHE A O 1
ATOM 1649 N N . LYS A 1 208 ? 13.402 -5.245 -20.699 1.00 84.94 208 LYS A N 1
ATOM 1650 C CA . LYS A 1 208 ? 13.592 -4.730 -22.067 1.00 84.94 208 LYS A CA 1
ATOM 1651 C C . LYS A 1 208 ? 13.709 -3.201 -22.037 1.00 84.94 208 LYS A C 1
ATOM 1653 O O . LYS A 1 208 ? 13.034 -2.573 -21.224 1.00 84.94 208 LYS A O 1
ATOM 1658 N N . ILE A 1 209 ? 14.435 -2.610 -22.993 1.00 84.94 209 ILE A N 1
ATOM 1659 C CA . ILE A 1 209 ? 14.627 -1.146 -23.118 1.00 84.94 209 ILE A CA 1
ATOM 1660 C C . ILE A 1 209 ? 13.296 -0.388 -23.010 1.00 84.94 209 ILE A C 1
ATOM 1662 O O . ILE A 1 209 ? 13.125 0.443 -22.125 1.00 84.94 209 ILE A O 1
ATOM 1666 N N . LYS A 1 210 ? 12.302 -0.756 -23.828 1.00 85.50 210 LYS A N 1
ATOM 1667 C CA . LYS A 1 210 ? 10.977 -0.110 -23.810 1.00 85.50 210 LYS A CA 1
ATOM 1668 C C . LYS A 1 210 ? 10.252 -0.210 -22.466 1.00 85.50 210 LYS A C 1
ATOM 1670 O O . LYS A 1 210 ? 9.488 0.679 -22.118 1.00 85.50 210 LYS A O 1
ATOM 1675 N N . ALA A 1 211 ? 10.459 -1.298 -21.720 1.00 86.69 211 ALA A N 1
ATOM 1676 C CA . ALA A 1 211 ? 9.858 -1.446 -20.399 1.00 86.69 211 ALA A CA 1
ATOM 1677 C C . ALA A 1 211 ? 10.529 -0.510 -19.381 1.00 86.69 211 ALA A C 1
ATOM 1679 O O . ALA A 1 211 ? 9.831 0.078 -18.565 1.00 86.69 211 ALA A O 1
ATOM 1680 N N . MET A 1 212 ? 11.850 -0.325 -19.458 1.00 86.00 212 MET A N 1
ATOM 1681 C CA . MET A 1 212 ? 12.577 0.624 -18.604 1.00 86.00 212 MET A CA 1
ATOM 1682 C C . MET A 1 212 ? 12.210 2.078 -18.908 1.00 86.00 212 MET A C 1
ATOM 1684 O O . MET A 1 212 ? 11.951 2.846 -17.983 1.00 86.00 212 MET A O 1
ATOM 1688 N N . GLU A 1 213 ? 12.134 2.445 -20.190 1.00 87.81 213 GLU A N 1
ATOM 1689 C CA . GLU A 1 213 ? 11.691 3.779 -20.613 1.00 87.81 213 GLU A CA 1
ATOM 1690 C C . GLU A 1 213 ? 10.286 4.079 -20.078 1.00 87.81 213 GLU A C 1
ATOM 1692 O O . GLU A 1 213 ? 10.078 5.113 -19.444 1.00 87.81 213 GLU A O 1
ATOM 1697 N N . ALA A 1 214 ? 9.353 3.135 -20.254 1.00 91.69 214 ALA A N 1
ATOM 1698 C CA . ALA A 1 214 ? 7.994 3.256 -19.741 1.00 91.69 214 ALA A CA 1
ATOM 1699 C C . ALA A 1 214 ? 7.961 3.355 -18.209 1.00 91.69 214 ALA A C 1
ATOM 1701 O O . ALA A 1 214 ? 7.221 4.181 -17.683 1.00 91.69 214 ALA A O 1
ATOM 1702 N N . LEU A 1 215 ? 8.752 2.560 -17.472 1.00 91.38 215 LEU A N 1
ATOM 1703 C CA . LEU A 1 215 ? 8.850 2.689 -16.010 1.00 91.38 215 LEU A CA 1
ATOM 1704 C C . LEU A 1 215 ? 9.249 4.121 -15.633 1.00 91.38 215 LEU A C 1
ATOM 1706 O O . LEU A 1 215 ? 8.536 4.776 -14.869 1.00 91.38 215 LEU A O 1
ATOM 1710 N N . GLY A 1 216 ? 10.347 4.628 -16.204 1.00 89.44 216 GLY A N 1
ATOM 1711 C CA . GLY A 1 216 ? 10.918 5.935 -15.867 1.00 89.44 216 GLY A CA 1
ATOM 1712 C C . GLY A 1 216 ? 9.996 7.127 -16.138 1.00 89.44 216 GLY A C 1
ATOM 1713 O O . GLY A 1 216 ? 10.026 8.109 -15.396 1.00 89.44 216 GLY A O 1
ATOM 1714 N N . THR A 1 217 ? 9.131 7.045 -17.150 1.00 92.31 217 THR A N 1
ATOM 1715 C CA . THR A 1 217 ? 8.175 8.114 -17.489 1.00 92.31 217 THR A CA 1
ATOM 1716 C C . THR A 1 217 ? 6.834 7.997 -16.764 1.00 92.31 217 THR A C 1
ATOM 1718 O O . THR A 1 217 ? 6.046 8.945 -16.800 1.00 92.31 217 THR A O 1
ATOM 1721 N N . THR A 1 218 ? 6.564 6.879 -16.081 1.00 94.06 218 THR A N 1
ATOM 1722 C CA . THR A 1 218 ? 5.252 6.592 -15.481 1.00 94.06 218 THR A CA 1
ATOM 1723 C C . THR A 1 218 ? 5.344 6.343 -13.973 1.00 94.06 218 THR A C 1
ATOM 1725 O O . THR A 1 218 ? 5.472 7.300 -13.205 1.00 94.06 218 THR A O 1
ATOM 1728 N N . VAL A 1 219 ? 5.279 5.086 -13.532 1.00 92.56 219 VAL A N 1
ATOM 1729 C CA . VAL A 1 219 ? 5.264 4.654 -12.126 1.00 92.56 219 VAL A CA 1
ATOM 1730 C C . VAL A 1 219 ? 6.600 4.887 -11.412 1.00 92.56 219 VAL A C 1
ATOM 1732 O O . VAL A 1 219 ? 6.640 4.927 -10.192 1.00 92.56 219 VAL A O 1
ATOM 1735 N N . CYS A 1 220 ? 7.696 5.126 -12.129 1.00 92.50 220 CYS A N 1
ATOM 1736 C CA . CYS A 1 220 ? 8.990 5.507 -11.548 1.00 92.50 220 CYS A CA 1
ATOM 1737 C C . CYS A 1 220 ? 9.350 6.976 -11.822 1.00 92.50 220 CYS A C 1
ATOM 1739 O O . CYS A 1 220 ? 10.478 7.407 -11.581 1.00 92.50 220 CYS A O 1
ATOM 1741 N N . SER A 1 221 ? 8.405 7.768 -12.334 1.00 92.25 221 SER A N 1
ATOM 1742 C CA . SER A 1 221 ? 8.650 9.185 -12.593 1.00 92.25 221 SER A CA 1
ATOM 1743 C C . SER A 1 221 ? 8.698 9.994 -11.294 1.00 92.25 221 SER A C 1
ATOM 1745 O O . SER A 1 221 ? 7.961 9.730 -10.339 1.00 92.25 221 SER A O 1
ATOM 1747 N N . LEU A 1 222 ? 9.523 11.044 -11.268 1.00 90.00 222 LEU A N 1
ATOM 1748 C CA . LEU A 1 222 ? 9.622 11.941 -10.113 1.00 90.00 222 LEU A CA 1
ATOM 1749 C C . LEU A 1 222 ? 8.258 12.536 -9.691 1.00 90.00 222 LEU A C 1
ATOM 1751 O O . LEU A 1 222 ? 7.968 12.524 -8.493 1.00 90.00 222 LEU A O 1
ATOM 1755 N N . PRO A 1 223 ? 7.381 13.003 -10.610 1.00 92.19 223 PRO A N 1
ATOM 1756 C CA . PRO A 1 223 ? 6.052 13.488 -10.231 1.00 92.19 223 PRO A CA 1
ATOM 1757 C C . PRO A 1 223 ? 5.165 12.410 -9.601 1.00 92.19 223 PRO A C 1
ATOM 1759 O O . PRO A 1 223 ? 4.385 12.717 -8.699 1.00 92.19 223 PRO A O 1
ATOM 1762 N N . PHE A 1 224 ? 5.270 11.160 -10.063 1.00 94.31 224 PHE A N 1
ATOM 1763 C CA . PHE A 1 224 ? 4.533 10.043 -9.479 1.00 94.31 224 PHE A CA 1
ATOM 1764 C C . PHE A 1 224 ? 4.976 9.783 -8.037 1.00 94.31 224 PHE A C 1
ATOM 1766 O O . PHE A 1 224 ? 4.147 9.817 -7.129 1.00 94.31 224 PHE A O 1
ATOM 1773 N N . ILE A 1 225 ? 6.283 9.619 -7.821 1.00 91.31 225 ILE A N 1
ATOM 1774 C CA . ILE A 1 225 ? 6.859 9.347 -6.497 1.00 91.31 225 ILE A CA 1
ATOM 1775 C C . ILE A 1 225 ? 6.531 10.479 -5.518 1.00 91.31 225 ILE A C 1
ATOM 1777 O O . ILE A 1 225 ? 6.097 10.224 -4.397 1.00 91.31 225 ILE A O 1
ATOM 1781 N N . ALA A 1 226 ? 6.683 11.736 -5.946 1.00 90.00 226 ALA A N 1
ATOM 1782 C CA . ALA A 1 226 ? 6.361 12.893 -5.117 1.00 90.00 226 ALA A CA 1
ATOM 1783 C C . ALA A 1 226 ? 4.871 12.940 -4.735 1.00 90.00 226 ALA A C 1
ATOM 1785 O O . ALA A 1 226 ? 4.537 13.255 -3.593 1.00 90.00 226 ALA A O 1
ATOM 1786 N N . GLY A 1 227 ? 3.975 12.603 -5.670 1.00 92.50 227 GLY A N 1
ATOM 1787 C CA . GLY A 1 227 ? 2.537 12.532 -5.409 1.00 92.50 227 GLY A CA 1
ATOM 1788 C C . GLY A 1 227 ? 2.171 11.426 -4.420 1.00 92.50 227 GLY A C 1
ATOM 1789 O O . GLY A 1 227 ? 1.406 11.668 -3.484 1.00 92.50 227 GLY A O 1
ATOM 1790 N N . LEU A 1 228 ? 2.776 10.244 -4.568 1.00 92.12 228 LEU A N 1
ATOM 1791 C CA . LEU A 1 228 ? 2.584 9.127 -3.646 1.00 92.12 228 LEU A CA 1
ATOM 1792 C C . LEU A 1 228 ? 3.098 9.454 -2.237 1.00 92.12 228 LEU A C 1
ATOM 1794 O O . LEU A 1 228 ? 2.386 9.203 -1.263 1.00 92.12 228 LEU A O 1
ATOM 1798 N N . ALA A 1 229 ? 4.285 10.057 -2.124 1.00 90.19 229 ALA A N 1
ATOM 1799 C CA . ALA A 1 229 ? 4.843 10.504 -0.848 1.00 90.19 229 ALA A CA 1
ATOM 1800 C C . ALA A 1 229 ? 3.932 11.542 -0.176 1.00 90.19 229 ALA A C 1
ATOM 1802 O O . ALA A 1 229 ? 3.566 11.386 0.986 1.00 90.19 229 ALA A O 1
ATOM 1803 N N . PHE A 1 230 ? 3.481 12.555 -0.925 1.00 91.62 230 PHE A N 1
ATOM 1804 C CA . PHE A 1 230 ? 2.565 13.578 -0.419 1.00 91.62 230 PHE A CA 1
ATOM 1805 C C . PHE A 1 230 ? 1.251 12.985 0.101 1.00 91.62 230 PHE A C 1
ATOM 1807 O O . PHE A 1 230 ? 0.829 13.300 1.215 1.00 91.62 230 PHE A O 1
ATOM 1814 N N . ALA A 1 231 ? 0.608 12.119 -0.686 1.00 93.12 231 ALA A N 1
ATOM 1815 C CA . ALA A 1 231 ? -0.643 11.484 -0.292 1.00 93.12 231 ALA A CA 1
ATOM 1816 C C . ALA A 1 231 ? -0.455 10.615 0.958 1.00 93.12 231 ALA A C 1
ATOM 1818 O O . ALA A 1 231 ? -1.226 10.718 1.910 1.00 93.12 231 ALA A O 1
ATOM 1819 N N . SER A 1 232 ? 0.605 9.812 0.985 1.00 89.81 232 SER A N 1
ATOM 1820 C CA . SER A 1 232 ? 0.920 8.928 2.105 1.00 89.81 232 SER A CA 1
ATOM 1821 C C . SER A 1 232 ? 1.200 9.717 3.389 1.00 89.81 232 SER A C 1
ATOM 1823 O O . SER A 1 232 ? 0.569 9.453 4.411 1.00 89.81 232 SER A O 1
ATOM 1825 N N . SER A 1 233 ? 2.037 10.762 3.342 1.00 89.06 233 SER A N 1
ATOM 1826 C CA . SER A 1 233 ? 2.264 11.658 4.487 1.00 89.06 233 SER A CA 1
ATOM 1827 C C . SER A 1 233 ? 0.973 12.326 4.963 1.00 89.06 233 SER A C 1
ATOM 1829 O O . SER A 1 233 ? 0.708 12.375 6.166 1.00 89.06 233 SER A O 1
ATOM 1831 N N . HIS A 1 234 ? 0.117 12.774 4.034 1.00 93.00 234 HIS A N 1
ATOM 1832 C CA . HIS A 1 234 ? -1.180 13.354 4.380 1.00 93.00 234 HIS A CA 1
ATOM 1833 C C . HIS A 1 234 ? -2.061 12.377 5.170 1.00 93.00 234 HIS A C 1
ATOM 1835 O O . HIS A 1 234 ? -2.671 12.788 6.156 1.00 93.00 234 HIS A O 1
ATOM 1841 N N . PHE A 1 235 ? -2.133 11.102 4.780 1.00 92.88 235 PHE A N 1
ATOM 1842 C CA . PHE A 1 235 ? -3.006 10.128 5.445 1.00 92.88 235 PHE A CA 1
ATOM 1843 C C . PHE A 1 235 ? -2.412 9.526 6.713 1.00 92.88 235 PHE A C 1
ATOM 1845 O O . PHE A 1 235 ? -3.153 9.300 7.667 1.00 92.88 235 PHE A O 1
ATOM 1852 N N . PHE A 1 236 ? -1.104 9.301 6.759 1.00 90.31 236 PHE A N 1
ATOM 1853 C CA . PHE A 1 236 ? -0.460 8.682 7.917 1.00 90.31 236 PHE A CA 1
ATOM 1854 C C . PHE A 1 236 ? -0.165 9.679 9.042 1.00 90.31 236 PHE A C 1
ATOM 1856 O O . PHE A 1 236 ? 0.000 9.280 10.190 1.00 90.31 236 PHE A O 1
ATOM 1863 N N . GLY A 1 237 ? -0.159 10.981 8.736 1.00 86.25 237 GLY A N 1
ATOM 1864 C CA . GLY A 1 237 ? 0.134 12.020 9.723 1.00 86.25 237 GLY A CA 1
ATOM 1865 C C . GLY A 1 237 ? 1.619 12.122 10.055 1.00 86.25 237 GLY A C 1
ATOM 1866 O O . GLY A 1 237 ? 1.970 12.598 11.133 1.00 86.25 237 GLY A O 1
ATOM 1867 N N . PHE A 1 238 ? 2.466 11.678 9.128 1.00 84.38 238 PHE A N 1
ATOM 1868 C CA . PHE A 1 238 ? 3.917 11.787 9.202 1.00 84.38 238 PHE A CA 1
ATOM 1869 C C . PHE A 1 238 ? 4.417 12.986 8.410 1.00 84.38 238 PHE A C 1
ATOM 1871 O O . PHE A 1 238 ? 3.797 13.410 7.428 1.00 84.38 238 PHE A O 1
ATOM 1878 N N . GLU A 1 239 ? 5.574 13.506 8.808 1.00 79.12 239 GLU A N 1
ATOM 1879 C CA . GLU A 1 239 ? 6.310 14.434 7.963 1.00 79.12 239 GLU A CA 1
ATOM 1880 C C . GLU A 1 239 ? 6.849 13.693 6.730 1.00 79.12 239 GLU A C 1
ATOM 1882 O O . GLU A 1 239 ? 7.075 12.482 6.748 1.00 79.12 239 GLU A O 1
ATOM 1887 N N . LEU A 1 240 ? 7.060 14.416 5.628 1.00 71.06 240 LEU A N 1
ATOM 1888 C CA . LEU A 1 240 ? 7.654 13.835 4.415 1.00 71.06 240 LEU A CA 1
ATOM 1889 C C . LEU A 1 240 ? 9.066 13.277 4.664 1.00 71.06 240 LEU A C 1
ATOM 1891 O O . LEU A 1 240 ? 9.518 12.419 3.915 1.00 71.06 240 LEU A O 1
ATOM 1895 N N . SER A 1 241 ? 9.765 13.763 5.694 1.00 69.00 241 SER A N 1
ATOM 1896 C CA . SER A 1 241 ? 11.071 13.248 6.119 1.00 69.00 241 SER A CA 1
ATOM 1897 C C . SER A 1 241 ? 10.996 11.861 6.748 1.00 69.00 241 SER A C 1
ATOM 1899 O O . SER A 1 241 ? 11.945 11.096 6.610 1.00 69.00 241 SER A O 1
ATOM 1901 N N . ASP A 1 242 ? 9.886 11.545 7.418 1.00 70.50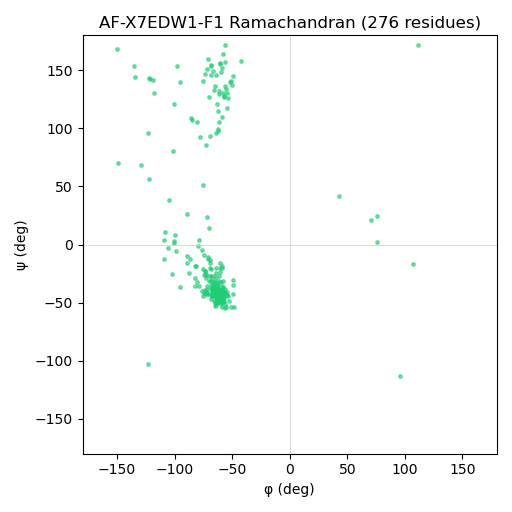 242 ASP A N 1
ATOM 1902 C CA . ASP A 1 242 ? 9.707 10.290 8.154 1.00 70.50 242 ASP A CA 1
ATOM 1903 C C . ASP A 1 242 ? 9.164 9.180 7.245 1.00 70.50 242 ASP A C 1
ATOM 1905 O O . ASP A 1 242 ? 9.369 7.997 7.504 1.00 70.50 242 ASP A O 1
ATOM 1909 N N . LEU A 1 243 ? 8.482 9.559 6.159 1.00 76.25 243 LEU A N 1
ATOM 1910 C CA . LEU A 1 243 ? 8.030 8.647 5.117 1.00 76.25 243 LEU A CA 1
ATOM 1911 C C . LEU A 1 243 ? 8.960 8.734 3.906 1.00 76.25 243 LEU A C 1
ATOM 1913 O O . LEU A 1 243 ? 8.673 9.409 2.914 1.00 76.25 243 LEU A O 1
ATOM 1917 N N . THR A 1 244 ? 10.096 8.052 3.994 1.00 73.38 244 THR A N 1
ATOM 1918 C CA . THR A 1 244 ? 11.160 8.206 3.001 1.00 73.38 244 THR A CA 1
ATOM 1919 C C . THR A 1 244 ? 10.824 7.553 1.664 1.00 73.38 244 THR A C 1
ATOM 1921 O O . THR A 1 244 ? 11.364 7.993 0.650 1.00 73.38 244 THR A O 1
ATOM 1924 N N . LEU A 1 245 ? 9.962 6.524 1.638 1.00 87.31 245 LEU A N 1
ATOM 1925 C CA . LEU A 1 245 ? 9.771 5.651 0.467 1.00 87.31 245 LEU A CA 1
ATOM 1926 C C . LEU A 1 245 ? 11.124 5.283 -0.174 1.00 87.31 245 LEU A C 1
ATOM 1928 O O . LEU A 1 245 ? 11.353 5.430 -1.378 1.00 87.31 245 LEU A O 1
ATOM 1932 N N . GLU A 1 246 ? 12.096 4.982 0.688 1.00 88.62 246 GLU A N 1
ATOM 1933 C CA . GLU A 1 246 ? 13.503 4.862 0.325 1.00 88.62 246 GLU A CA 1
ATOM 1934 C C . GLU A 1 246 ? 13.726 3.720 -0.654 1.00 88.62 246 GLU A C 1
ATOM 1936 O O . GLU A 1 246 ? 14.333 3.943 -1.700 1.00 88.62 246 GLU A O 1
ATOM 1941 N N . ASN A 1 247 ? 13.162 2.539 -0.391 1.00 89.50 247 ASN A N 1
ATOM 1942 C CA . ASN A 1 247 ? 13.342 1.410 -1.294 1.00 89.50 247 ASN A CA 1
ATOM 1943 C C . ASN A 1 247 ? 12.667 1.678 -2.634 1.00 89.50 247 ASN A C 1
ATOM 1945 O O . ASN A 1 247 ? 13.228 1.305 -3.661 1.00 89.50 247 ASN A O 1
ATOM 1949 N N . TYR A 1 248 ? 11.532 2.384 -2.652 1.00 90.88 248 TYR A N 1
ATOM 1950 C CA . TYR A 1 248 ? 10.901 2.799 -3.899 1.00 90.88 248 TYR A CA 1
ATOM 1951 C C . TYR A 1 248 ? 11.777 3.749 -4.710 1.00 90.88 248 TYR A C 1
ATOM 1953 O O . TYR A 1 248 ? 12.002 3.528 -5.901 1.00 90.88 248 TYR A O 1
ATOM 1961 N N . ARG A 1 249 ? 12.291 4.812 -4.082 1.00 89.25 249 ARG A N 1
ATOM 1962 C CA . ARG A 1 249 ? 13.147 5.800 -4.756 1.00 89.25 249 ARG A CA 1
ATOM 1963 C C . ARG A 1 249 ? 14.425 5.173 -5.279 1.00 89.25 249 ARG A C 1
ATOM 1965 O O . ARG A 1 249 ? 14.811 5.426 -6.420 1.00 89.25 249 ARG A O 1
ATOM 1972 N N . GLU A 1 250 ? 15.066 4.357 -4.458 1.00 90.62 250 GLU A N 1
ATOM 1973 C CA . GLU A 1 250 ? 16.327 3.742 -4.827 1.00 90.62 250 GLU A CA 1
ATOM 1974 C C . GLU A 1 250 ? 16.127 2.652 -5.880 1.00 90.62 250 GLU A C 1
ATOM 1976 O O . GLU A 1 250 ? 16.834 2.667 -6.880 1.00 90.62 250 GLU A O 1
ATOM 1981 N N . TRP A 1 251 ? 15.107 1.794 -5.761 1.00 91.94 251 TRP A N 1
ATOM 1982 C CA . TRP A 1 251 ? 14.801 0.806 -6.803 1.00 91.94 251 TRP A CA 1
ATOM 1983 C C . TRP A 1 251 ? 14.433 1.483 -8.125 1.00 91.94 251 TRP A C 1
ATOM 1985 O O . TRP A 1 251 ? 14.857 1.036 -9.188 1.00 91.94 251 TRP A O 1
ATOM 1995 N N . SER A 1 252 ? 13.681 2.585 -8.074 1.00 89.44 252 SER A N 1
ATOM 1996 C CA . SER A 1 252 ? 13.355 3.403 -9.245 1.00 89.44 252 SER A CA 1
ATOM 1997 C C . SER A 1 252 ? 14.618 3.952 -9.915 1.00 89.44 252 SER A C 1
ATOM 1999 O O . SER A 1 252 ? 14.747 3.885 -11.136 1.00 89.44 252 SER A O 1
ATOM 2001 N N . SER A 1 253 ? 15.555 4.482 -9.124 1.00 88.62 253 SER A N 1
ATOM 2002 C CA . SER A 1 253 ? 16.849 4.966 -9.615 1.00 88.62 253 SER A CA 1
ATOM 2003 C C . SER A 1 253 ? 17.684 3.830 -10.212 1.00 88.62 253 SER A C 1
ATOM 2005 O O . SER A 1 253 ? 18.183 3.947 -11.331 1.00 88.62 253 SER A O 1
ATOM 2007 N N . ASP A 1 254 ? 17.802 2.706 -9.508 1.00 88.62 254 ASP A N 1
ATOM 2008 C CA . ASP A 1 254 ? 18.574 1.541 -9.946 1.00 88.62 254 ASP A CA 1
ATOM 2009 C C . ASP A 1 254 ? 17.993 0.956 -11.244 1.00 88.62 254 ASP A C 1
ATOM 2011 O O . ASP A 1 254 ? 18.731 0.647 -12.177 1.00 88.62 254 ASP A O 1
ATOM 2015 N N . SER A 1 255 ? 16.663 0.891 -11.358 1.00 85.94 255 SER A N 1
ATOM 2016 C CA . SER A 1 255 ? 15.963 0.392 -12.548 1.00 85.94 255 SER A CA 1
ATOM 2017 C C . SER A 1 255 ? 16.178 1.263 -13.782 1.00 85.94 255 SER A C 1
ATOM 2019 O O . SER A 1 255 ? 16.202 0.739 -14.889 1.00 85.94 255 SER A O 1
ATOM 2021 N N . GLN A 1 256 ? 16.344 2.578 -13.620 1.00 82.12 256 GLN A N 1
ATOM 2022 C CA . GLN A 1 256 ? 16.649 3.484 -14.734 1.00 82.12 256 GLN A CA 1
ATOM 2023 C C . GLN A 1 256 ? 18.104 3.366 -15.206 1.00 82.12 256 GLN A C 1
ATOM 2025 O O . GLN A 1 256 ? 18.391 3.647 -16.367 1.00 82.12 256 GLN A O 1
ATOM 2030 N N . ASN A 1 257 ? 19.007 2.940 -14.319 1.00 84.81 257 ASN A N 1
ATOM 2031 C CA . ASN A 1 257 ? 20.437 2.806 -14.598 1.00 84.81 257 ASN A CA 1
ATOM 2032 C C . ASN A 1 257 ? 20.869 1.365 -14.930 1.00 84.81 257 ASN A C 1
ATOM 2034 O O . ASN A 1 257 ? 22.032 1.144 -15.264 1.00 84.81 257 ASN A O 1
ATOM 2038 N N . ALA A 1 258 ? 19.967 0.386 -14.821 1.00 85.12 258 ALA A N 1
ATOM 2039 C CA . ALA A 1 258 ? 20.266 -1.017 -15.084 1.00 85.12 258 ALA A CA 1
ATOM 2040 C C . ALA A 1 258 ? 20.581 -1.275 -16.567 1.00 85.12 258 ALA A C 1
ATOM 2042 O O . ALA A 1 258 ? 20.031 -0.641 -17.466 1.00 85.12 258 ALA A O 1
ATOM 2043 N N . GLU A 1 259 ? 21.439 -2.257 -16.842 1.00 85.19 259 GLU A N 1
ATOM 2044 C CA . GLU A 1 259 ? 21.666 -2.697 -18.219 1.00 85.19 259 GLU A CA 1
ATOM 2045 C C . GLU A 1 259 ? 20.414 -3.423 -18.739 1.00 85.19 259 GLU A C 1
ATOM 2047 O O . GLU A 1 259 ? 19.945 -4.370 -18.096 1.00 85.19 259 GLU A O 1
ATOM 2052 N N . PRO A 1 260 ? 19.851 -3.025 -19.892 1.00 81.44 260 PRO A N 1
ATOM 2053 C CA . PRO A 1 260 ? 18.673 -3.681 -20.434 1.00 81.44 260 PRO A CA 1
ATOM 2054 C C . PRO A 1 260 ? 18.998 -5.101 -20.910 1.00 81.44 260 PRO A C 1
ATOM 2056 O O . PRO A 1 260 ? 20.115 -5.419 -21.319 1.00 81.44 260 PRO A O 1
ATOM 2059 N N . ALA A 1 261 ? 17.982 -5.960 -20.918 1.00 80.81 261 ALA A N 1
ATOM 2060 C CA . ALA A 1 261 ? 18.040 -7.270 -21.548 1.00 80.81 261 ALA A CA 1
ATOM 2061 C C . ALA A 1 261 ? 18.433 -7.126 -23.029 1.00 80.81 261 ALA A C 1
ATOM 2063 O O . ALA A 1 261 ? 17.876 -6.261 -23.717 1.00 80.81 261 ALA A O 1
ATOM 2064 N N . PRO A 1 262 ? 19.341 -7.975 -23.548 1.00 75.31 262 PRO A N 1
ATOM 2065 C CA . PRO A 1 262 ? 19.709 -7.936 -24.954 1.00 75.31 262 PRO A CA 1
ATOM 2066 C C . PRO A 1 262 ? 18.462 -8.135 -25.817 1.00 75.31 262 PRO A C 1
ATOM 2068 O O . PRO A 1 262 ? 17.678 -9.064 -25.602 1.00 75.31 262 PRO A O 1
ATOM 2071 N N . GLU A 1 263 ? 18.266 -7.259 -26.801 1.00 67.38 263 GLU A N 1
ATOM 2072 C CA . GLU A 1 263 ? 17.184 -7.429 -27.763 1.00 67.38 263 GLU A CA 1
ATOM 2073 C C . GLU A 1 263 ? 17.424 -8.728 -28.535 1.00 67.38 263 GLU A C 1
ATOM 2075 O O . GLU A 1 263 ? 18.414 -8.873 -29.257 1.00 67.38 263 GLU A O 1
ATOM 2080 N N . ALA A 1 264 ? 16.525 -9.702 -28.373 1.00 55.00 264 ALA A N 1
ATOM 2081 C CA . ALA A 1 264 ? 16.538 -10.884 -29.213 1.00 55.00 264 ALA A CA 1
ATOM 2082 C C . ALA A 1 264 ? 16.368 -10.419 -30.665 1.00 55.00 264 ALA A C 1
ATOM 2084 O O . ALA A 1 264 ? 15.292 -9.959 -31.052 1.00 55.00 264 ALA A O 1
ATOM 2085 N N . LYS A 1 265 ? 17.430 -10.526 -31.473 1.00 46.66 265 LYS A N 1
ATOM 2086 C CA . LYS A 1 265 ? 17.323 -10.400 -32.926 1.00 46.66 265 LYS A CA 1
ATOM 2087 C C . LYS A 1 265 ? 16.422 -11.533 -33.397 1.00 46.66 265 LYS A C 1
ATOM 2089 O O . LYS A 1 265 ? 16.869 -12.667 -33.540 1.00 46.66 265 LYS A O 1
ATOM 2094 N N . ILE A 1 266 ? 15.143 -11.242 -33.601 1.00 47.38 266 ILE A N 1
ATOM 2095 C CA . ILE A 1 266 ? 14.256 -12.150 -34.317 1.00 47.38 266 ILE A CA 1
ATOM 2096 C C . ILE A 1 266 ? 14.740 -12.111 -35.767 1.00 47.38 266 ILE A C 1
ATOM 2098 O O . ILE A 1 266 ? 14.371 -11.220 -36.529 1.00 47.38 266 ILE A O 1
ATOM 2102 N N . GLU A 1 267 ? 15.627 -13.035 -36.140 1.00 37.56 267 GLU A N 1
ATOM 2103 C CA . GLU A 1 267 ? 15.882 -13.319 -37.548 1.00 37.56 267 GLU A CA 1
ATOM 2104 C C . GLU A 1 267 ? 14.577 -13.841 -38.139 1.00 37.56 267 GLU A C 1
ATOM 2106 O O . GLU A 1 267 ? 14.198 -15.001 -37.976 1.00 37.56 267 GLU A O 1
ATOM 2111 N N . TYR A 1 268 ? 13.855 -12.951 -38.810 1.00 39.72 268 TYR A N 1
ATOM 2112 C CA . TYR A 1 268 ? 12.750 -13.334 -39.661 1.00 39.72 268 TYR A CA 1
ATOM 2113 C C . TYR A 1 268 ? 13.331 -14.174 -40.803 1.00 39.72 268 TYR A C 1
ATOM 2115 O O . TYR A 1 268 ? 13.843 -13.634 -41.781 1.00 39.72 268 TYR A O 1
ATOM 2123 N N . ARG A 1 269 ? 13.300 -15.505 -40.672 1.00 41.62 269 ARG A N 1
ATOM 2124 C CA . ARG A 1 269 ? 13.386 -16.395 -41.831 1.00 41.62 269 ARG A CA 1
ATOM 2125 C C . ARG A 1 269 ? 11.989 -16.451 -42.437 1.00 41.62 269 ARG A C 1
ATOM 2127 O O . ARG A 1 269 ? 11.133 -17.114 -41.853 1.00 41.62 269 ARG A O 1
ATOM 2134 N N . PRO A 1 270 ? 11.722 -15.785 -43.575 1.00 48.19 270 PRO A N 1
ATOM 2135 C CA . PRO A 1 270 ? 10.500 -16.051 -44.308 1.00 48.19 270 PRO A CA 1
ATOM 2136 C C . PRO A 1 270 ? 10.540 -17.518 -44.737 1.00 48.19 270 PRO A C 1
ATOM 2138 O O . PRO A 1 270 ? 11.279 -17.893 -45.646 1.00 48.19 270 PRO A O 1
ATOM 2141 N N . THR A 1 271 ? 9.762 -18.369 -44.075 1.00 53.09 271 THR A N 1
ATOM 2142 C CA . THR A 1 271 ? 9.368 -19.651 -44.648 1.00 53.09 271 THR A CA 1
ATOM 2143 C C . THR A 1 271 ? 8.358 -19.337 -45.739 1.00 53.09 271 THR A C 1
ATOM 2145 O O . THR A 1 271 ? 7.155 -19.275 -45.492 1.00 53.09 271 THR A O 1
ATOM 2148 N N . LEU A 1 272 ? 8.865 -19.051 -46.938 1.00 51.56 272 LEU A N 1
ATOM 2149 C CA . LEU A 1 272 ? 8.064 -19.166 -48.149 1.00 51.56 272 LEU A CA 1
ATOM 2150 C C . LEU A 1 272 ? 7.551 -20.615 -48.212 1.00 51.56 272 LEU A C 1
ATOM 2152 O O . LEU A 1 272 ? 8.369 -21.529 -48.069 1.00 51.56 272 LEU A O 1
ATOM 2156 N N . PRO A 1 273 ? 6.239 -20.844 -48.386 1.00 53.91 273 PRO A N 1
ATOM 2157 C CA . PRO A 1 273 ? 5.733 -22.167 -48.720 1.00 53.91 273 PRO A CA 1
ATOM 2158 C C . PRO A 1 273 ? 6.460 -22.657 -49.974 1.00 53.91 273 PRO A C 1
ATOM 2160 O O . PRO A 1 273 ? 6.580 -21.908 -50.948 1.00 53.91 273 PRO A O 1
ATOM 2163 N N . ASP A 1 274 ? 6.990 -23.879 -49.926 1.00 56.66 274 ASP A N 1
ATOM 2164 C CA . ASP A 1 274 ? 7.629 -24.504 -51.080 1.00 56.66 274 ASP A CA 1
ATOM 2165 C C . ASP A 1 274 ? 6.606 -24.543 -52.224 1.00 56.66 274 ASP A C 1
ATOM 2167 O O . ASP A 1 274 ? 5.480 -25.013 -52.055 1.00 56.66 274 ASP A O 1
ATOM 2171 N N . ALA A 1 275 ? 6.976 -24.025 -53.396 1.00 55.16 275 ALA A N 1
ATOM 2172 C CA . ALA A 1 275 ? 6.10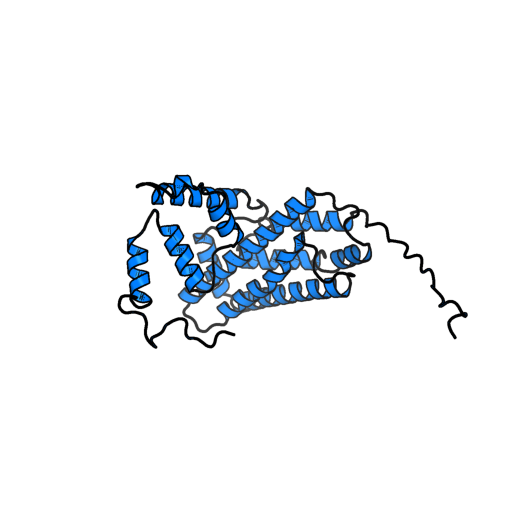0 -23.901 -54.565 1.00 55.16 275 ALA A CA 1
ATOM 2173 C C . ALA A 1 275 ? 5.788 -25.261 -55.230 1.00 55.16 275 ALA A C 1
ATOM 2175 O O . ALA A 1 275 ? 5.506 -25.327 -56.424 1.00 55.16 275 ALA A O 1
ATOM 2176 N N . ARG A 1 276 ? 5.891 -26.352 -54.467 1.00 58.19 276 ARG A N 1
ATOM 2177 C CA . ARG A 1 276 ? 5.635 -27.734 -54.878 1.00 58.19 276 ARG A CA 1
ATOM 2178 C C . ARG A 1 276 ? 4.324 -28.295 -54.324 1.00 58.19 276 ARG A C 1
ATOM 2180 O O . ARG A 1 276 ? 3.965 -29.398 -54.713 1.00 58.19 276 ARG A O 1
ATOM 2187 N N . ASP A 1 277 ? 3.609 -27.524 -53.503 1.00 55.44 277 ASP A N 1
ATOM 2188 C CA . ASP A 1 277 ? 2.288 -27.883 -52.967 1.00 55.44 277 ASP A CA 1
ATOM 2189 C C . ASP A 1 277 ? 1.131 -27.108 -53.645 1.00 55.44 277 ASP A C 1
ATOM 2191 O O . ASP A 1 277 ? 0.162 -26.721 -52.988 1.00 55.44 277 ASP A O 1
ATOM 2195 N N . VAL A 1 278 ? 1.217 -26.879 -54.966 1.00 45.75 278 VAL A N 1
ATOM 2196 C CA . VAL A 1 278 ? 0.077 -26.470 -55.820 1.00 45.75 278 VAL A CA 1
ATOM 2197 C C . VAL A 1 278 ? -0.027 -27.387 -57.029 1.00 45.75 278 VAL A C 1
ATOM 2199 O O . VAL A 1 278 ? 1.000 -27.546 -57.727 1.00 45.75 278 VAL A O 1
#

Solvent-accessible surface area (backbone atoms only — not comparable to full-atom values): 15655 Å² total; per-residue (Å²): 143,79,88,66,70,96,54,99,51,103,56,77,59,93,84,60,59,56,80,70,49,55,51,59,54,50,67,69,50,61,68,54,39,44,64,56,45,51,44,54,51,25,44,74,72,74,48,56,67,62,64,65,61,55,47,47,50,70,73,70,55,54,78,70,40,76,50,70,95,60,14,55,52,49,44,38,50,51,49,49,51,52,55,49,52,57,54,70,65,47,35,84,41,49,68,82,80,54,66,70,60,40,57,54,42,47,52,55,43,66,74,40,48,70,59,48,34,52,45,20,49,50,44,18,53,51,48,51,49,22,51,52,48,23,46,71,57,16,97,41,96,61,72,59,80,55,50,49,53,61,72,52,49,32,57,38,26,43,49,45,34,51,52,72,70,49,93,62,55,72,66,59,40,42,60,52,44,51,54,40,46,51,52,44,52,50,45,54,30,50,32,35,36,39,22,45,55,48,61,77,40,84,59,59,52,74,39,47,59,55,38,39,55,23,35,46,73,20,71,46,13,68,72,45,50,52,46,52,43,51,42,49,23,66,71,66,67,46,54,66,82,60,44,54,50,46,37,52,54,49,40,39,52,50,54,67,69,37,52,53,28,80,78,78,80,77,78,79,71,82,79,68,77,68,88,79,84,118

pLDDT: mean 82.05, std 14.19, range [37.56,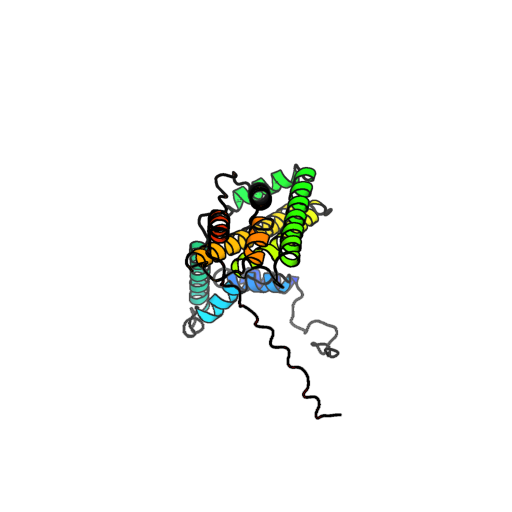 97.75]

Sequence (278 aa):
MFSTPLWRSSGLPDGMGGPGVVKAELEKLGGAFDFWTRWYRAAFEGKPLELEFQRRIATEVEDKDWTGEDAPQKVAKRIGEIEDEMRDERPASVPDLDAQRLATHVRKLLENPKMTLITAEGAADQTERAIRAYLREAPANDLPEELQHLHALPEHFRSVARIVRTDQTKQMKIDALTRAIEALNADVAKLESDLRIARSKTLNGRFKIKAMEALGTTVCSLPFIAGLAFASSHFFGFELSDLTLENYREWSSDSQNAEPAPEAKIEYRPTLPDARDV